Protein AF-A5D6A2-F1 (afdb_monomer)

Organism: Pelotomaculum thermopropionicum (strain DSM 13744 / JCM 10971 / SI) (NCBI:txid370438)

Foldseek 3Di:
DPDDAPEEAEAEDAQDPCVVVVCVVVVVVVVVVVGHYAYEYEYAPHPDCVVVVLVVVVVVDVRYHYDYPPVVPPVVPPPDPQCLVVLVVVVVPDDDDDDDDDDDDDPDDDDPDDPVNVVVSVVSSCVVVDPVVVVVVVVVVVVVVVVVVVVVVVVVVVCVVCVPPPPPDDPPDPDPDD

pLDDT: mean 76.64, std 15.5, range [34.81, 95.69]

Structure (mmCIF, N/CA/C/O backbone):
data_AF-A5D6A2-F1
#
_entry.id   AF-A5D6A2-F1
#
loop_
_atom_site.group_PDB
_atom_site.id
_atom_site.type_symbol
_atom_site.label_atom_id
_atom_site.label_alt_id
_atom_site.label_comp_id
_atom_site.label_asym_id
_atom_site.label_entity_id
_atom_site.label_seq_id
_atom_site.pdbx_PDB_ins_code
_atom_site.Cartn_x
_atom_site.Cartn_y
_atom_site.Cartn_z
_atom_site.occupancy
_atom_site.B_iso_or_equiv
_atom_site.auth_seq_id
_atom_site.auth_comp_id
_atom_site.auth_asym_id
_atom_site.auth_atom_id
_atom_site.pdbx_PDB_model_num
ATOM 1 N N . MET A 1 1 ? -8.822 -8.082 28.490 1.00 46.28 1 MET A N 1
ATOM 2 C CA . MET A 1 1 ? -8.658 -9.212 27.553 1.00 46.28 1 MET A CA 1
ATOM 3 C C . MET A 1 1 ? -7.170 -9.431 27.318 1.00 46.28 1 MET A C 1
ATOM 5 O O . MET A 1 1 ? -6.553 -8.664 26.598 1.00 46.28 1 MET A O 1
ATOM 9 N N . THR A 1 2 ? -6.572 -10.407 27.996 1.00 49.47 2 THR A N 1
ATOM 10 C CA . THR A 1 2 ? -5.134 -10.744 27.944 1.00 49.47 2 THR A CA 1
ATOM 11 C C . THR A 1 2 ? -4.936 -12.092 27.241 1.00 49.47 2 THR A C 1
ATOM 13 O O . THR A 1 2 ? -4.293 -13.000 27.756 1.00 49.47 2 THR A O 1
ATOM 16 N N . GLY A 1 3 ? -5.564 -12.248 26.073 1.00 60.50 3 GLY A N 1
ATOM 17 C CA . GLY A 1 3 ? -5.370 -13.395 25.185 1.00 60.50 3 GLY A CA 1
ATOM 18 C C . GLY A 1 3 ? -4.384 -13.048 24.072 1.00 60.50 3 GLY A C 1
ATOM 19 O O . GLY A 1 3 ? -4.294 -11.895 23.656 1.00 60.50 3 GLY A O 1
ATOM 20 N N . LYS A 1 4 ? -3.639 -14.041 23.585 1.00 76.50 4 LYS A N 1
ATOM 21 C CA . LYS A 1 4 ? -2.743 -13.898 22.431 1.00 76.50 4 LYS A CA 1
ATOM 22 C C . LYS A 1 4 ? -3.568 -13.488 21.201 1.00 76.50 4 LYS A C 1
ATOM 24 O O . LYS A 1 4 ? -4.427 -14.252 20.771 1.00 76.50 4 LYS A O 1
ATOM 29 N N . VAL A 1 5 ? -3.331 -12.286 20.670 1.00 83.06 5 VAL A N 1
ATOM 30 C CA . VAL A 1 5 ? -4.018 -11.766 19.474 1.00 83.06 5 VAL A CA 1
ATOM 31 C C . VAL A 1 5 ? -3.744 -12.699 18.292 1.00 83.06 5 VAL A C 1
ATOM 33 O O . VAL A 1 5 ? -2.584 -12.995 17.996 1.00 83.06 5 VAL A O 1
ATOM 36 N N . ARG A 1 6 ? -4.803 -13.184 17.632 1.00 87.12 6 ARG A N 1
ATOM 37 C CA . ARG A 1 6 ? -4.706 -14.051 16.448 1.00 87.12 6 ARG A CA 1
ATOM 38 C C . ARG A 1 6 ? -4.668 -13.234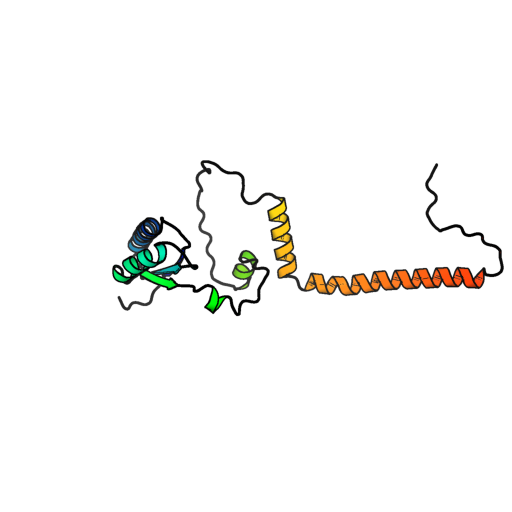 15.159 1.00 87.12 6 ARG A C 1
ATOM 40 O O . ARG A 1 6 ? -3.943 -13.598 14.237 1.00 87.12 6 ARG A O 1
ATOM 47 N N . TYR A 1 7 ? -5.412 -12.129 15.114 1.00 89.56 7 TYR A N 1
ATOM 48 C CA . TYR A 1 7 ? -5.513 -11.251 13.948 1.00 89.56 7 TYR A CA 1
ATOM 49 C C . TYR A 1 7 ? -5.237 -9.794 14.316 1.00 89.56 7 TYR A C 1
ATOM 51 O O . TYR A 1 7 ? -5.929 -9.235 15.160 1.00 89.56 7 TYR A O 1
ATOM 59 N N . THR A 1 8 ? -4.292 -9.153 13.631 1.00 86.69 8 THR A N 1
ATOM 60 C CA . THR A 1 8 ? -4.107 -7.696 13.697 1.00 86.69 8 THR A CA 1
ATOM 61 C C . THR A 1 8 ? -4.475 -7.100 12.347 1.00 86.69 8 THR A C 1
ATOM 63 O O . THR A 1 8 ? -3.863 -7.425 11.329 1.00 86.69 8 THR A O 1
ATOM 66 N N . ILE A 1 9 ? -5.485 -6.237 12.332 1.00 90.00 9 ILE A N 1
ATOM 67 C CA . ILE A 1 9 ? -5.959 -5.549 11.131 1.00 90.00 9 ILE A CA 1
ATOM 68 C C . ILE A 1 9 ? -5.397 -4.138 11.166 1.00 90.00 9 ILE A C 1
ATOM 70 O O . ILE A 1 9 ? -5.726 -3.361 12.057 1.00 90.00 9 ILE A O 1
ATOM 74 N N . VAL A 1 10 ? -4.542 -3.815 10.200 1.00 89.12 10 VAL A N 1
ATOM 75 C CA . VAL A 1 10 ? -3.912 -2.497 10.094 1.00 89.12 10 VAL A CA 1
ATOM 76 C C . VAL A 1 10 ? -4.729 -1.631 9.140 1.00 89.12 10 VAL A C 1
ATOM 78 O O . VAL A 1 10 ? -4.891 -1.987 7.972 1.00 89.12 10 VAL A O 1
ATOM 81 N N . ILE A 1 11 ? -5.241 -0.502 9.629 1.00 89.81 11 ILE A N 1
ATOM 82 C CA . ILE A 1 11 ? -6.072 0.432 8.864 1.00 89.81 11 ILE A CA 1
ATOM 83 C C . ILE A 1 11 ? -5.337 1.774 8.749 1.00 89.81 11 ILE A C 1
ATOM 85 O O . ILE A 1 11 ? -5.304 2.517 9.733 1.00 89.81 11 ILE A O 1
ATOM 89 N N . PRO A 1 12 ? -4.738 2.110 7.591 1.00 87.38 12 PRO A N 1
ATOM 90 C CA . PRO A 1 12 ? -4.217 3.452 7.365 1.00 87.38 12 PRO A CA 1
ATOM 91 C C . PRO A 1 12 ? -5.379 4.438 7.233 1.00 87.38 12 PRO A C 1
ATOM 93 O O . PRO A 1 12 ? -6.348 4.158 6.529 1.00 87.38 12 PRO A O 1
ATOM 96 N N . VAL A 1 13 ? -5.276 5.585 7.899 1.00 85.25 13 VAL A N 1
ATOM 97 C CA . VAL A 1 13 ? -6.283 6.648 7.860 1.00 85.25 13 VAL A CA 1
ATOM 98 C C . VAL A 1 13 ? -5.602 7.991 7.620 1.00 85.25 13 VAL A C 1
ATOM 100 O O . VAL A 1 13 ? -4.628 8.326 8.298 1.00 85.25 13 VAL A O 1
ATOM 103 N N . TYR A 1 14 ? -6.136 8.764 6.674 1.00 82.19 14 TYR A N 1
ATOM 104 C CA . TYR A 1 14 ? -5.694 10.126 6.386 1.00 82.19 14 TYR A CA 1
ATOM 105 C C . TYR A 1 14 ? -6.871 11.020 5.988 1.00 82.19 14 TYR A C 1
ATOM 107 O O . TYR A 1 14 ? -7.433 10.848 4.907 1.00 82.19 14 TYR A O 1
ATOM 115 N N . ASN A 1 15 ? -7.214 11.996 6.832 1.00 79.44 15 ASN A N 1
ATOM 116 C CA . ASN A 1 15 ? -8.304 12.953 6.595 1.00 79.44 15 ASN A CA 1
ATOM 117 C C . ASN A 1 15 ? -9.628 12.281 6.151 1.00 79.44 15 ASN A C 1
ATOM 119 O O . ASN A 1 15 ? -10.274 12.719 5.194 1.00 79.44 15 ASN A O 1
ATOM 123 N N . GLU A 1 16 ? -10.007 11.167 6.791 1.00 73.38 16 GLU A N 1
ATOM 124 C CA . GLU A 1 16 ? -11.172 10.370 6.391 1.00 73.38 16 GLU A CA 1
ATOM 125 C C . GLU A 1 16 ? -12.328 10.510 7.387 1.00 73.38 16 GLU A C 1
ATOM 127 O O . GLU A 1 16 ? -12.260 10.057 8.526 1.00 73.38 16 GLU A O 1
ATOM 132 N N . ALA A 1 17 ? -13.477 11.011 6.927 1.00 68.00 17 ALA A N 1
ATOM 133 C CA . ALA A 1 17 ? -14.695 11.078 7.744 1.00 68.00 17 ALA A CA 1
ATOM 134 C C . ALA A 1 17 ? -15.346 9.699 8.022 1.00 68.00 17 ALA A C 1
ATOM 136 O O . ALA A 1 17 ? -16.322 9.607 8.765 1.00 68.00 17 ALA A O 1
ATOM 137 N N . VAL A 1 18 ? -14.833 8.616 7.426 1.00 83.12 18 VAL A N 1
ATOM 138 C CA . VAL A 1 18 ? -15.498 7.297 7.373 1.00 83.12 18 VAL A CA 1
ATOM 139 C C . VAL A 1 18 ? -15.033 6.343 8.489 1.00 83.12 18 VAL A C 1
ATOM 141 O O . VAL A 1 18 ? -15.526 5.221 8.588 1.00 83.12 18 VAL A O 1
ATOM 144 N N . VAL A 1 19 ? -14.140 6.782 9.386 1.00 86.81 19 VAL A N 1
ATOM 145 C CA . VAL A 1 19 ? -13.539 5.945 10.450 1.00 86.81 19 VAL A CA 1
ATOM 146 C C . VAL A 1 19 ? -14.580 5.196 11.285 1.00 86.81 19 VAL A C 1
ATOM 148 O O . VAL A 1 19 ? -14.403 4.012 11.565 1.00 86.81 19 VAL A O 1
ATOM 151 N N . HIS A 1 20 ? -15.694 5.847 11.629 1.00 89.38 20 HIS A N 1
ATOM 152 C CA . HIS A 1 20 ? -16.768 5.225 12.409 1.00 89.38 20 HIS A CA 1
ATOM 153 C C . HIS A 1 20 ? -17.420 4.045 11.685 1.00 89.38 20 HIS A C 1
ATOM 155 O O . HIS A 1 20 ? -17.668 3.006 12.295 1.00 89.38 20 HIS A O 1
ATOM 161 N N . GLU A 1 21 ? -17.691 4.186 10.387 1.00 89.50 21 GLU A N 1
ATOM 162 C CA . GLU A 1 21 ? -18.328 3.124 9.608 1.00 89.50 21 GLU A CA 1
ATOM 163 C C . GLU A 1 21 ? -17.342 1.980 9.344 1.00 89.50 21 GLU A C 1
ATOM 165 O O . GLU A 1 21 ? -17.714 0.809 9.430 1.00 89.50 21 GLU A O 1
ATOM 170 N N . THR A 1 22 ? -16.064 2.299 9.120 1.00 90.94 22 THR A N 1
ATOM 171 C CA . THR A 1 22 ? -14.990 1.302 9.022 1.00 90.94 22 THR A CA 1
ATOM 172 C C . THR A 1 22 ? -14.877 0.488 10.310 1.00 90.94 22 THR A C 1
ATOM 174 O O . THR A 1 22 ? -14.929 -0.741 10.254 1.00 90.94 22 THR A O 1
ATOM 177 N N . TYR A 1 23 ? -14.810 1.150 11.471 1.00 93.44 23 TYR A N 1
ATOM 178 C CA . TYR A 1 23 ? -14.822 0.492 12.780 1.00 93.44 23 TYR A CA 1
ATOM 179 C C . TYR A 1 23 ? -16.063 -0.392 12.946 1.00 93.44 23 TYR A C 1
ATOM 181 O O . TYR A 1 23 ? -15.941 -1.586 13.205 1.00 93.44 23 TYR A O 1
ATOM 189 N N . ARG A 1 24 ? -17.260 0.154 12.706 1.00 93.94 24 ARG A N 1
ATOM 190 C CA . ARG A 1 24 ? -18.525 -0.576 12.856 1.00 93.94 24 ARG A CA 1
ATOM 191 C C . ARG A 1 24 ? -18.562 -1.852 12.014 1.00 93.94 24 ARG A C 1
ATOM 193 O O . ARG A 1 24 ? -18.961 -2.906 12.513 1.00 93.94 24 ARG A O 1
ATOM 200 N N . ARG A 1 25 ? -18.168 -1.773 10.740 1.00 94.12 25 ARG A N 1
ATOM 201 C CA . ARG A 1 25 ? -18.191 -2.919 9.818 1.00 94.12 25 ARG A CA 1
ATOM 202 C C . ARG A 1 25 ? -17.130 -3.955 10.171 1.00 94.12 25 ARG A C 1
ATOM 204 O O . ARG A 1 25 ? -17.450 -5.141 10.171 1.00 94.12 25 ARG A O 1
ATOM 211 N N . LEU A 1 26 ? -15.909 -3.529 10.498 1.00 93.44 26 LEU A N 1
ATOM 212 C CA . LEU A 1 26 ? -14.826 -4.440 10.876 1.00 93.44 26 LEU A CA 1
ATOM 213 C C . LEU A 1 26 ? -15.135 -5.160 12.185 1.00 93.44 26 LEU A C 1
ATOM 215 O O . LEU A 1 26 ? -15.045 -6.382 12.235 1.00 93.44 26 LEU A O 1
ATOM 219 N N . THR A 1 27 ? -15.587 -4.432 13.204 1.00 93.50 27 THR A N 1
ATOM 220 C CA . THR A 1 27 ? -15.983 -5.012 14.490 1.00 93.50 27 THR A CA 1
ATOM 221 C C . THR A 1 27 ? -17.091 -6.042 14.306 1.00 93.50 27 THR A C 1
ATOM 223 O O . THR A 1 27 ? -16.976 -7.151 14.819 1.00 93.50 27 THR A O 1
ATOM 226 N N . LYS A 1 28 ? -18.114 -5.750 13.491 1.00 94.44 28 LYS A N 1
ATOM 227 C CA . LYS A 1 28 ? -19.185 -6.714 13.196 1.00 94.44 28 LYS A CA 1
ATOM 228 C C . LYS A 1 28 ? -18.657 -8.007 12.562 1.00 94.44 28 LYS A C 1
ATOM 230 O O . LYS A 1 28 ? -19.090 -9.093 12.939 1.00 94.44 28 LYS A O 1
ATOM 235 N N . VAL A 1 29 ? -17.734 -7.903 11.605 1.00 93.75 29 VAL A N 1
ATOM 236 C CA . VAL A 1 29 ? -17.132 -9.076 10.951 1.00 93.75 29 VAL A CA 1
ATOM 237 C C . VAL A 1 29 ? -16.272 -9.861 11.938 1.00 93.75 29 VAL A C 1
ATOM 239 O O . VAL A 1 29 ? -16.435 -11.072 12.058 1.00 93.75 29 VAL A O 1
ATOM 242 N N . MET A 1 30 ? -15.409 -9.194 12.697 1.00 92.81 30 MET A N 1
ATOM 243 C CA . MET A 1 30 ? -14.503 -9.877 13.620 1.00 92.81 30 MET A CA 1
ATOM 244 C C . MET A 1 30 ? -15.234 -10.535 14.789 1.00 92.81 30 MET A C 1
ATOM 246 O O . MET A 1 30 ? -14.906 -11.660 15.165 1.00 92.81 30 MET A O 1
ATOM 250 N N . GLN A 1 31 ? -16.296 -9.904 15.290 1.00 90.25 31 GLN A N 1
ATOM 251 C CA . GLN A 1 31 ? -17.190 -10.516 16.271 1.00 90.25 31 GLN A CA 1
ATOM 252 C C . GLN A 1 31 ? -17.868 -11.779 15.729 1.00 90.25 31 GLN A C 1
ATOM 254 O O . GLN A 1 31 ? -18.025 -12.738 16.476 1.00 90.25 31 GLN A O 1
ATOM 259 N N . SER A 1 32 ? -18.224 -11.818 14.438 1.00 92.94 32 SER A N 1
ATOM 260 C CA . SER A 1 32 ? -18.815 -13.019 13.827 1.00 92.94 32 SER A CA 1
ATOM 261 C C . SER A 1 32 ? -17.833 -14.188 13.686 1.00 92.94 32 SER A C 1
ATOM 263 O O . SER A 1 32 ? -18.261 -15.338 13.666 1.00 92.94 32 SER A O 1
ATOM 265 N N . ILE A 1 33 ? -16.527 -13.906 13.621 1.00 90.38 33 ILE A N 1
ATOM 266 C CA . ILE A 1 33 ? -15.468 -14.924 13.563 1.00 90.38 33 ILE A CA 1
ATOM 267 C C . ILE A 1 33 ? -15.186 -15.494 14.964 1.00 90.38 33 ILE A C 1
ATOM 269 O O . ILE A 1 33 ? -14.867 -16.673 15.090 1.00 90.38 33 ILE A O 1
ATOM 273 N N . GLY A 1 34 ? -15.318 -14.675 16.015 1.00 87.00 34 GLY A N 1
ATOM 274 C CA . GLY A 1 34 ? -15.166 -15.106 17.411 1.00 87.00 34 GLY A CA 1
ATOM 275 C C . GLY A 1 34 ? -13.719 -15.336 17.866 1.00 87.00 34 GLY A C 1
ATOM 276 O O . GLY A 1 34 ? -13.491 -15.925 18.919 1.00 87.00 34 GLY A O 1
ATOM 277 N N . GLU A 1 35 ? -12.738 -14.874 17.092 1.00 89.81 35 GLU A N 1
ATOM 278 C CA . GLU A 1 35 ? -11.307 -15.041 17.372 1.00 89.81 35 GLU A CA 1
ATOM 279 C C . GLU A 1 35 ? -10.692 -13.766 17.965 1.00 89.81 35 GLU A C 1
ATOM 281 O O . GLU A 1 35 ? -11.124 -12.671 17.604 1.00 89.81 35 GLU A O 1
ATOM 286 N N . PRO A 1 36 ? -9.658 -13.849 18.825 1.00 91.12 36 PRO A N 1
ATOM 287 C CA . PRO A 1 36 ? -9.001 -12.669 19.383 1.00 91.12 36 PRO A CA 1
ATOM 288 C C . PRO A 1 36 ? -8.383 -11.791 18.290 1.00 91.12 36 PRO A C 1
ATOM 290 O O . PRO A 1 36 ? -7.520 -12.246 17.530 1.00 91.12 36 PRO A O 1
ATOM 293 N N . TYR A 1 37 ? -8.781 -10.521 18.238 1.00 92.94 37 TYR A N 1
ATOM 294 C CA . TYR A 1 37 ? -8.323 -9.582 17.221 1.00 92.94 37 TYR A CA 1
ATOM 295 C C . TYR A 1 37 ? -7.931 -8.221 17.790 1.00 92.94 37 TYR A C 1
ATOM 297 O O . TYR A 1 37 ? -8.290 -7.860 18.908 1.00 92.94 37 TYR A O 1
ATOM 305 N N . GLU A 1 38 ? -7.198 -7.469 16.980 1.00 92.81 38 GLU A N 1
ATOM 306 C CA . GLU A 1 38 ? -6.788 -6.099 17.240 1.00 92.81 38 GLU A CA 1
ATOM 307 C C . GLU A 1 38 ? -7.007 -5.248 15.984 1.00 92.81 38 GLU A C 1
ATOM 309 O O . GLU A 1 38 ? -6.631 -5.649 14.878 1.00 92.81 38 GLU A O 1
ATOM 314 N N . LEU A 1 39 ? -7.610 -4.072 16.151 1.00 93.69 39 LEU A N 1
ATOM 315 C CA . LEU A 1 39 ? -7.753 -3.062 15.104 1.00 93.69 39 LEU A CA 1
ATOM 316 C C . LEU A 1 39 ? -6.712 -1.967 15.339 1.00 93.69 39 LEU A C 1
ATOM 318 O O . LEU A 1 39 ? -6.845 -1.167 16.265 1.00 93.69 39 LEU A O 1
ATOM 322 N N . LEU A 1 40 ? -5.676 -1.934 14.503 1.00 91.25 40 LEU A N 1
ATOM 323 C CA . LEU A 1 40 ? -4.607 -0.946 14.569 1.00 91.25 40 LEU A CA 1
ATOM 324 C C . LEU A 1 40 ? -4.864 0.164 13.548 1.00 91.25 40 LEU A C 1
ATOM 326 O O . LEU A 1 40 ? -4.592 0.003 12.357 1.00 91.25 40 LEU A O 1
ATOM 330 N N . PHE A 1 41 ? -5.366 1.301 14.018 1.00 90.94 41 PHE A N 1
ATOM 331 C CA . PHE A 1 41 ? -5.535 2.492 13.194 1.00 90.94 41 PHE A CA 1
ATOM 332 C C . PHE A 1 41 ? -4.223 3.265 13.118 1.00 90.94 41 PHE A C 1
ATOM 334 O O . PHE A 1 41 ? -3.694 3.716 14.135 1.00 90.94 41 PHE A O 1
ATOM 341 N N . VAL A 1 42 ? -3.713 3.420 11.901 1.00 87.81 42 VAL A N 1
ATOM 342 C CA . VAL A 1 42 ? -2.468 4.123 11.608 1.00 87.81 42 VAL A CA 1
ATOM 343 C C . VAL A 1 42 ? -2.813 5.489 11.029 1.00 87.81 42 VAL A C 1
ATOM 345 O O . VAL A 1 42 ? -3.235 5.584 9.879 1.00 87.81 42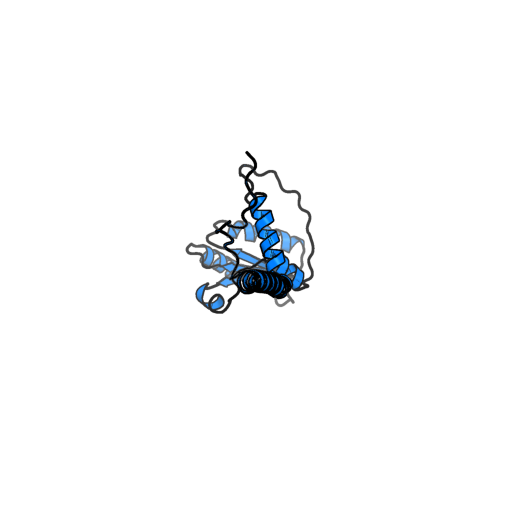 VAL A O 1
ATOM 348 N N . ASN A 1 43 ? -2.662 6.540 11.830 1.00 86.19 43 ASN A N 1
ATOM 349 C CA . ASN A 1 43 ? -2.918 7.910 11.402 1.00 86.19 43 ASN A CA 1
ATOM 350 C C . ASN A 1 43 ? -1.693 8.460 10.656 1.00 86.19 43 ASN A C 1
ATOM 352 O O . ASN A 1 43 ? -0.645 8.676 11.265 1.00 86.19 43 ASN A O 1
ATOM 356 N N . ASP A 1 44 ? -1.834 8.695 9.351 1.00 80.69 44 ASP A N 1
ATOM 357 C CA . ASP A 1 44 ? -0.765 9.161 8.452 1.00 80.69 44 ASP A CA 1
ATOM 358 C C . ASP A 1 44 ? -0.681 10.701 8.409 1.00 80.69 44 ASP A C 1
ATOM 360 O O . ASP A 1 44 ? -0.673 11.329 7.353 1.00 80.69 44 ASP A O 1
ATOM 364 N N . GLY A 1 45 ? -0.701 11.341 9.583 1.00 78.25 45 GLY A N 1
ATOM 365 C CA . GLY A 1 45 ? -0.611 12.801 9.700 1.00 78.25 45 GLY A CA 1
ATOM 366 C C . GLY A 1 45 ? -1.887 13.557 9.312 1.00 78.25 45 GLY A C 1
ATOM 367 O O . GLY A 1 45 ? -1.807 14.614 8.679 1.00 78.25 45 GLY A O 1
ATOM 368 N N . SER A 1 46 ? -3.062 13.038 9.684 1.00 82.81 46 SER A N 1
ATOM 369 C CA . SER A 1 46 ? -4.331 13.750 9.478 1.00 82.81 46 SER A CA 1
ATOM 370 C C . SER A 1 46 ? -4.314 15.130 10.148 1.00 82.81 46 SER A C 1
ATOM 372 O O . SER A 1 46 ? -3.839 15.282 11.273 1.00 82.81 46 SER A O 1
ATOM 374 N N . GLN A 1 47 ? -4.853 16.133 9.457 1.00 79.69 47 GLN A N 1
ATOM 375 C CA . GLN A 1 47 ? -4.953 17.521 9.936 1.00 79.69 47 GLN A CA 1
ATOM 376 C C . GLN A 1 47 ? -6.344 17.858 10.487 1.00 79.69 47 GLN A C 1
ATOM 378 O O . GLN A 1 47 ? -6.590 18.976 10.936 1.00 79.69 47 GLN A O 1
ATOM 383 N N . ASP A 1 48 ? -7.265 16.902 10.424 1.00 84.31 48 ASP A N 1
ATOM 384 C CA . ASP A 1 48 ? -8.652 17.041 10.835 1.00 84.31 48 ASP A CA 1
ATOM 385 C C . ASP A 1 48 ? -8.929 16.335 12.178 1.00 84.31 48 ASP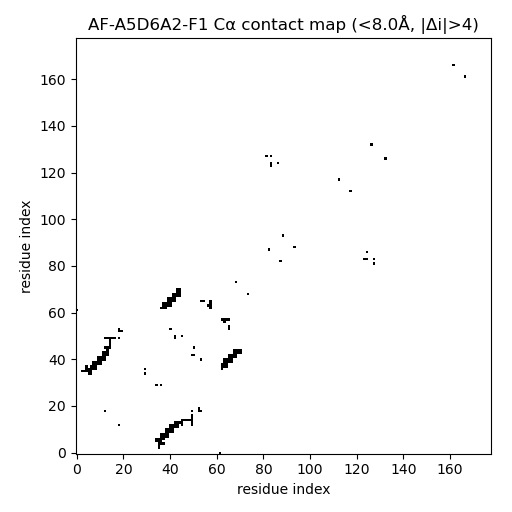 A C 1
ATOM 387 O O . ASP A 1 48 ? -8.037 16.027 12.972 1.00 84.31 48 ASP A O 1
ATOM 391 N N . TRP A 1 49 ? -10.206 16.079 12.456 1.00 83.25 49 TRP A N 1
ATOM 392 C CA . TRP A 1 49 ? -10.659 15.449 13.695 1.00 83.25 49 TRP A CA 1
ATOM 393 C C . TRP A 1 49 ? -10.428 13.929 13.744 1.00 83.25 49 TRP A C 1
ATOM 395 O O . TRP A 1 49 ? -10.764 13.308 14.754 1.00 83.25 49 TRP A O 1
ATOM 405 N N . THR A 1 50 ? -9.843 13.327 12.701 1.00 86.75 50 THR A N 1
ATOM 406 C CA . THR A 1 50 ? -9.596 11.880 12.592 1.00 86.75 50 THR A CA 1
ATOM 407 C C . THR A 1 50 ? -8.856 11.334 13.811 1.00 86.75 50 THR A C 1
ATOM 409 O O . THR A 1 50 ? -9.279 10.336 14.393 1.00 86.75 50 THR A O 1
ATOM 412 N N . GLY A 1 51 ? -7.800 12.019 14.262 1.00 85.31 51 GLY A N 1
ATOM 413 C CA . GLY A 1 51 ? -7.021 11.586 15.427 1.00 85.31 51 GLY A CA 1
ATOM 414 C C . GLY A 1 51 ? -7.867 11.479 16.700 1.00 85.31 51 GLY A C 1
ATOM 415 O O . GLY A 1 51 ? -7.797 10.473 17.403 1.00 85.31 51 GLY A O 1
ATOM 416 N N . LYS A 1 52 ? -8.742 12.465 16.947 1.00 88.38 52 LYS A N 1
ATOM 417 C CA . LYS A 1 52 ? -9.631 12.482 18.122 1.00 88.38 52 LYS A CA 1
ATOM 418 C C . LYS A 1 52 ? -10.688 11.385 18.073 1.00 88.38 52 LYS A C 1
ATOM 420 O O . LYS A 1 52 ? -11.050 10.831 19.105 1.00 88.38 52 LYS A O 1
ATOM 425 N N . ILE A 1 53 ? -11.187 11.076 16.877 1.00 89.38 53 ILE A N 1
ATOM 426 C CA . ILE A 1 53 ? -12.137 9.980 16.670 1.00 89.38 53 ILE A CA 1
ATOM 427 C C . ILE A 1 53 ? -11.478 8.640 17.006 1.00 89.38 53 ILE A C 1
ATOM 429 O O . ILE A 1 53 ? -12.067 7.808 17.684 1.00 89.38 53 ILE A O 1
ATOM 433 N N . ILE A 1 54 ? -10.243 8.422 16.557 1.00 90.19 54 ILE A N 1
ATOM 434 C CA . ILE A 1 54 ? -9.532 7.173 16.847 1.00 90.19 54 ILE A CA 1
ATOM 435 C C . ILE A 1 54 ? -9.214 7.073 18.346 1.00 90.19 54 ILE A C 1
ATOM 437 O O . ILE A 1 54 ? -9.334 5.996 18.924 1.00 90.19 54 ILE A O 1
ATOM 441 N N . GLU A 1 55 ? -8.860 8.185 18.994 1.00 90.94 55 GLU A N 1
ATOM 442 C CA . GLU A 1 55 ? -8.660 8.237 20.447 1.00 90.94 55 GLU A CA 1
ATOM 443 C C . GLU A 1 55 ? -9.922 7.870 21.227 1.00 90.94 55 GLU A C 1
ATOM 445 O O . GLU A 1 55 ? -9.846 7.072 22.160 1.00 90.94 55 GLU A O 1
ATOM 450 N N . SER A 1 56 ? -11.084 8.406 20.842 1.00 92.31 56 SER A N 1
ATOM 451 C CA . SER A 1 56 ? -12.339 8.077 21.521 1.00 92.31 56 SER A CA 1
ATOM 452 C C . SER A 1 56 ? -12.723 6.609 21.330 1.00 92.31 56 SER A C 1
ATOM 454 O O . SER A 1 56 ? -13.173 5.971 22.280 1.00 92.31 56 SER A O 1
ATOM 456 N N . LEU A 1 57 ? -12.480 6.043 20.144 1.00 93.06 57 LEU A N 1
ATOM 457 C CA . LEU A 1 57 ? -12.690 4.619 19.876 1.00 93.06 57 LEU A CA 1
ATOM 458 C C . LEU A 1 57 ? -11.736 3.733 20.686 1.00 93.06 57 LEU A C 1
ATOM 460 O O . LEU A 1 57 ? -12.187 2.759 21.278 1.00 93.06 57 LEU A O 1
ATOM 464 N N . ALA A 1 58 ? -10.452 4.086 20.769 1.00 92.00 58 ALA A N 1
ATOM 465 C CA . ALA A 1 58 ? -9.460 3.355 21.564 1.00 92.00 58 ALA A CA 1
ATOM 466 C C . ALA A 1 58 ? -9.741 3.418 23.074 1.00 92.00 58 ALA A C 1
ATOM 468 O O . ALA A 1 58 ? -9.447 2.475 23.804 1.00 92.00 58 ALA A O 1
ATOM 469 N N . ALA A 1 59 ? -10.322 4.522 23.551 1.00 93.31 59 ALA A N 1
ATOM 470 C CA . ALA A 1 59 ? -10.757 4.646 24.937 1.00 93.31 59 ALA A CA 1
ATOM 471 C C . ALA A 1 59 ? -12.015 3.810 25.233 1.00 93.31 59 ALA A C 1
ATOM 473 O O . ALA A 1 59 ? -12.161 3.296 26.341 1.00 93.31 59 ALA A O 1
ATOM 474 N N . ALA A 1 60 ? -12.923 3.685 24.261 1.00 93.19 60 ALA A N 1
ATOM 475 C CA . ALA A 1 60 ? -14.178 2.953 24.412 1.00 93.19 60 ALA A CA 1
ATOM 476 C C . ALA A 1 60 ? -14.037 1.435 24.197 1.00 93.19 60 ALA A C 1
ATOM 478 O O . ALA A 1 60 ? -14.752 0.664 24.836 1.00 93.19 60 ALA A O 1
ATOM 479 N N . ASP A 1 61 ? -13.137 1.000 23.312 1.00 92.50 61 ASP A N 1
ATOM 480 C CA . ASP A 1 61 ? -12.935 -0.403 22.947 1.00 92.50 61 ASP A CA 1
ATOM 481 C C . ASP A 1 61 ? -11.466 -0.816 23.116 1.00 92.50 61 ASP A C 1
ATOM 483 O O . ASP A 1 61 ? -10.573 -0.355 22.405 1.00 92.50 61 ASP A O 1
ATOM 487 N N . GLY A 1 62 ? -11.220 -1.763 24.026 1.00 89.38 62 GLY A N 1
ATOM 488 C CA . GLY A 1 62 ? -9.887 -2.314 24.279 1.00 89.38 62 GLY A CA 1
ATOM 489 C C . GLY A 1 62 ? -9.296 -3.132 23.122 1.00 89.38 62 GLY A C 1
ATOM 490 O O . GLY A 1 62 ? -8.118 -3.488 23.186 1.00 89.38 62 GLY A O 1
ATOM 491 N N . CYS A 1 63 ? -10.078 -3.441 22.082 1.00 90.25 63 CYS A N 1
ATOM 492 C CA . CYS A 1 63 ? -9.605 -4.078 20.848 1.00 90.25 63 CYS A CA 1
ATOM 493 C C . CYS A 1 63 ? -9.013 -3.067 19.851 1.00 90.25 63 CYS A C 1
ATOM 495 O O . CYS A 1 63 ? -8.426 -3.472 18.844 1.00 90.25 63 CYS A O 1
ATOM 497 N N . VAL A 1 64 ? -9.174 -1.764 20.101 1.00 93.75 64 VAL A N 1
ATOM 498 C CA . VAL A 1 64 ? -8.730 -0.688 19.214 1.00 93.75 64 VAL A CA 1
ATOM 499 C C . VAL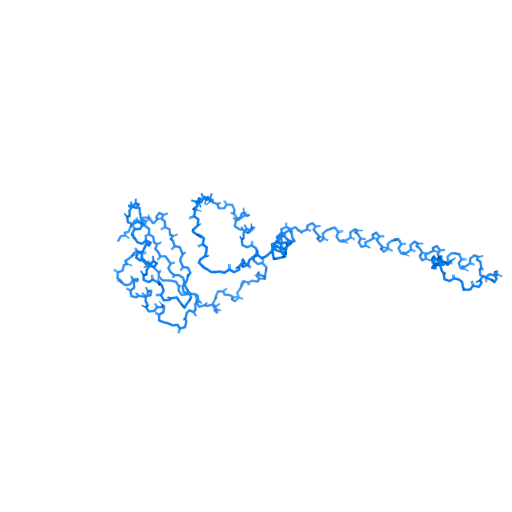 A 1 64 ? -7.417 -0.098 19.722 1.00 93.75 64 VAL A C 1
ATOM 501 O O . VAL A 1 64 ? -7.282 0.287 20.882 1.00 93.75 64 VAL A O 1
ATOM 504 N N . ARG A 1 65 ? -6.435 0.018 18.826 1.00 91.12 65 ARG A N 1
ATOM 505 C CA . ARG A 1 65 ? -5.173 0.718 19.073 1.00 91.12 65 ARG A CA 1
ATOM 506 C C . ARG A 1 65 ? -4.970 1.830 18.059 1.00 91.12 65 ARG A C 1
ATOM 508 O O . ARG A 1 65 ? -5.286 1.680 16.879 1.00 91.12 65 ARG A O 1
ATOM 515 N N . LYS A 1 66 ? -4.381 2.928 18.528 1.00 89.25 66 LYS A N 1
ATOM 516 C CA . LYS A 1 66 ? -3.934 4.043 17.694 1.00 89.25 66 LYS A CA 1
ATOM 517 C C . LYS A 1 66 ? -2.421 3.991 17.528 1.00 89.25 66 LYS A C 1
ATOM 519 O O . LYS A 1 66 ? -1.701 3.821 18.510 1.00 89.25 66 LYS A O 1
ATOM 524 N N . LEU A 1 67 ? -1.955 4.211 16.307 1.00 85.25 67 LEU A N 1
ATOM 525 C CA . LEU A 1 67 ? -0.567 4.503 15.990 1.00 85.25 67 LEU A CA 1
ATOM 526 C C . LEU A 1 67 ? -0.526 5.812 15.200 1.00 85.25 67 LEU A C 1
ATOM 528 O O . LEU A 1 67 ? -0.968 5.856 14.055 1.00 85.25 67 LEU A O 1
ATOM 532 N N . ASP A 1 68 ? -0.009 6.881 15.804 1.00 79.06 68 ASP A N 1
ATOM 533 C CA . ASP A 1 68 ? 0.261 8.112 15.063 1.00 79.06 68 ASP A CA 1
ATOM 534 C C . ASP A 1 68 ? 1.617 7.992 14.378 1.00 79.06 68 ASP A C 1
ATOM 536 O O . ASP A 1 68 ? 2.663 7.949 15.031 1.00 79.06 68 ASP A O 1
ATOM 540 N N . PHE A 1 69 ? 1.607 7.966 13.049 1.00 66.62 69 PHE A N 1
ATOM 541 C CA . PHE A 1 69 ? 2.810 8.229 12.282 1.00 66.62 69 PHE A CA 1
ATOM 542 C C . PHE A 1 69 ? 2.973 9.744 12.196 1.00 66.62 69 PHE A C 1
ATOM 544 O O . PHE A 1 69 ? 2.466 10.411 11.298 1.00 66.62 69 PHE A O 1
ATOM 551 N N . SER A 1 70 ? 3.732 10.304 13.134 1.00 57.16 70 SER A N 1
ATOM 552 C CA . SER A 1 70 ? 4.502 11.506 12.835 1.00 57.16 70 SER A CA 1
ATOM 553 C C . SER A 1 70 ? 5.408 11.152 11.650 1.00 57.16 70 SER A C 1
ATOM 555 O O . SER A 1 70 ? 6.431 10.479 11.795 1.00 57.16 70 SER A O 1
ATOM 557 N N . LEU A 1 71 ? 4.986 11.541 10.444 1.00 49.00 71 LEU A N 1
ATOM 558 C CA . LEU A 1 71 ? 5.690 11.313 9.178 1.00 49.00 71 LEU A CA 1
ATOM 559 C C . LEU A 1 71 ? 7.184 11.706 9.285 1.00 49.00 71 LEU A C 1
ATOM 561 O O . LEU A 1 71 ? 8.051 11.099 8.659 1.00 49.00 71 LEU A O 1
ATOM 565 N N . CYS A 1 72 ? 7.489 12.677 10.151 1.00 46.50 72 CYS A N 1
ATOM 566 C CA . CYS A 1 72 ? 8.816 13.221 10.419 1.00 46.50 72 CYS A CA 1
ATOM 567 C C . CYS A 1 72 ? 9.772 12.295 11.197 1.00 46.50 72 CYS A C 1
ATOM 569 O O . CYS A 1 72 ? 10.990 12.465 11.070 1.00 46.50 72 CYS A O 1
ATOM 571 N N . ASP A 1 73 ? 9.265 11.340 11.984 1.00 53.62 73 ASP A N 1
ATOM 572 C CA . ASP A 1 73 ? 10.104 10.522 12.876 1.00 53.62 73 ASP A CA 1
ATOM 573 C C . ASP A 1 73 ? 10.570 9.214 12.228 1.00 53.62 73 ASP A C 1
ATOM 575 O O . ASP A 1 73 ? 11.674 8.754 12.506 1.00 53.62 73 ASP A O 1
ATOM 579 N N . VAL A 1 74 ? 9.787 8.649 11.300 1.00 52.22 74 VAL A N 1
ATOM 580 C CA . VAL A 1 74 ? 10.113 7.368 10.640 1.00 52.22 74 VAL A CA 1
ATOM 581 C C . VAL A 1 74 ? 10.607 7.550 9.201 1.00 52.22 74 VAL A C 1
ATOM 583 O O . VAL A 1 74 ? 11.450 6.781 8.735 1.00 52.22 74 VAL A O 1
ATOM 586 N N . MET A 1 75 ? 10.160 8.585 8.474 1.00 46.44 75 MET A N 1
ATOM 587 C CA . MET A 1 75 ? 10.641 8.815 7.100 1.00 46.44 75 MET A CA 1
ATOM 588 C C . MET A 1 75 ? 12.068 9.370 7.029 1.00 46.44 75 MET A C 1
ATOM 590 O O . MET A 1 75 ? 12.631 9.410 5.935 1.00 46.44 75 MET A O 1
ATOM 594 N N . ARG A 1 76 ? 12.677 9.755 8.161 1.00 47.28 76 ARG A N 1
ATOM 595 C CA . ARG A 1 76 ? 14.056 10.266 8.195 1.00 47.28 76 ARG A CA 1
ATOM 596 C C . ARG A 1 76 ? 15.083 9.235 7.700 1.00 47.28 76 ARG A C 1
ATOM 598 O O . ARG A 1 76 ? 16.081 9.639 7.111 1.00 47.28 76 ARG A O 1
ATOM 605 N N . ASP A 1 77 ? 14.794 7.936 7.831 1.00 56.94 7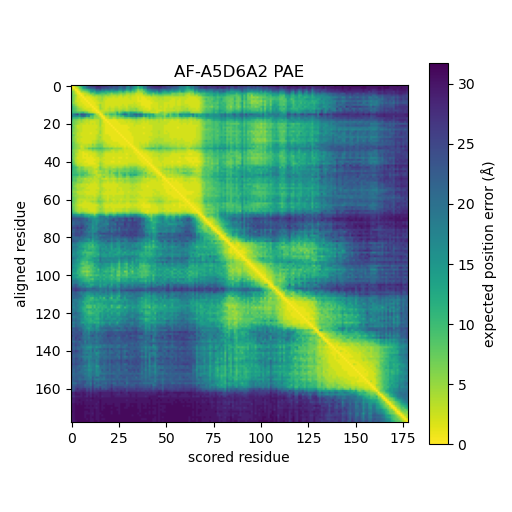7 ASP A N 1
ATOM 606 C CA . ASP A 1 77 ? 15.757 6.862 7.539 1.00 56.94 77 ASP A CA 1
ATOM 607 C C . ASP A 1 77 ? 15.391 5.942 6.356 1.00 56.94 77 ASP A C 1
ATOM 609 O O . ASP A 1 77 ? 16.205 5.114 5.934 1.00 56.94 77 ASP A O 1
ATOM 613 N N . ILE A 1 78 ? 14.207 6.087 5.745 1.00 58.50 78 ILE A N 1
ATOM 614 C CA . ILE A 1 78 ? 13.799 5.222 4.623 1.00 58.50 78 ILE A CA 1
ATOM 615 C C . ILE A 1 78 ? 14.319 5.789 3.292 1.00 58.50 78 ILE A C 1
ATOM 617 O O . ILE A 1 78 ? 13.678 6.617 2.648 1.00 58.50 78 ILE A O 1
ATOM 621 N N . ARG A 1 79 ? 15.475 5.288 2.839 1.00 56.41 79 ARG A N 1
ATOM 622 C CA . ARG A 1 79 ? 16.150 5.705 1.590 1.00 56.41 79 ARG A CA 1
ATOM 623 C C . ARG A 1 79 ? 15.616 5.076 0.291 1.00 56.41 79 ARG A C 1
ATOM 625 O O . ARG A 1 79 ? 16.217 5.278 -0.761 1.00 56.41 79 ARG A O 1
ATOM 632 N N . GLU A 1 80 ? 14.509 4.334 0.319 1.00 59.75 80 GLU A N 1
ATOM 633 C CA . GLU A 1 80 ? 14.028 3.614 -0.871 1.00 59.75 80 GLU A CA 1
ATOM 634 C C . GLU A 1 80 ? 13.050 4.459 -1.707 1.00 59.75 80 GLU A C 1
ATOM 636 O O . GLU A 1 80 ? 11.897 4.673 -1.302 1.00 59.75 80 GLU A O 1
ATOM 641 N N . LYS A 1 81 ? 13.522 4.937 -2.871 1.00 57.22 81 LYS A N 1
ATOM 642 C CA . LYS A 1 81 ? 12.798 5.847 -3.783 1.00 57.22 81 LYS A CA 1
ATOM 643 C C . LYS A 1 81 ? 11.815 5.142 -4.729 1.00 57.22 81 LYS A C 1
ATOM 645 O O . LYS A 1 81 ? 10.846 5.775 -5.133 1.00 57.22 81 LYS A O 1
ATOM 650 N N . ASN A 1 82 ? 12.011 3.858 -5.049 1.00 57.50 82 ASN A N 1
ATOM 651 C CA . ASN A 1 82 ? 11.137 3.106 -5.963 1.00 57.50 82 ASN A CA 1
ATOM 652 C C . ASN A 1 82 ? 10.485 1.912 -5.258 1.00 57.50 82 ASN A C 1
ATOM 654 O O . ASN A 1 82 ? 10.972 0.786 -5.281 1.00 57.50 82 ASN A O 1
ATOM 658 N N . ARG A 1 83 ? 9.332 2.151 -4.629 1.00 62.34 83 ARG A N 1
ATOM 659 C CA . ARG A 1 83 ? 8.603 1.126 -3.874 1.00 62.34 83 ARG A CA 1
ATOM 660 C C . ARG A 1 83 ? 7.645 0.359 -4.790 1.00 62.34 83 ARG A C 1
ATOM 662 O O . ARG A 1 83 ? 6.443 0.619 -4.815 1.00 62.34 83 ARG A O 1
ATOM 669 N N . TYR A 1 84 ? 8.155 -0.622 -5.537 1.00 67.31 84 TYR A N 1
ATOM 670 C CA . TYR A 1 84 ? 7.292 -1.624 -6.176 1.00 67.31 84 TYR A CA 1
ATOM 671 C C . TYR A 1 84 ? 6.792 -2.621 -5.116 1.00 67.31 84 TYR A C 1
ATOM 673 O O . TYR A 1 84 ? 7.256 -3.756 -5.020 1.00 67.31 84 TYR A O 1
ATOM 681 N N . VAL A 1 85 ? 5.840 -2.172 -4.286 1.00 68.44 85 VAL A N 1
ATOM 682 C CA . VAL A 1 85 ? 5.310 -2.907 -3.119 1.00 68.44 85 VAL A CA 1
ATOM 683 C C . VAL A 1 85 ? 4.849 -4.318 -3.491 1.00 68.44 85 VAL A C 1
ATOM 685 O O . VAL A 1 85 ? 5.097 -5.255 -2.743 1.00 68.44 85 VAL A O 1
ATOM 688 N N . ARG A 1 86 ? 4.255 -4.498 -4.680 1.00 68.06 86 ARG A N 1
ATOM 689 C CA . ARG A 1 86 ? 3.805 -5.816 -5.165 1.00 68.06 86 ARG A CA 1
ATOM 690 C C . ARG A 1 86 ? 4.956 -6.818 -5.298 1.00 68.06 86 ARG A C 1
ATOM 692 O O . ARG A 1 86 ? 4.811 -7.962 -4.884 1.00 68.06 86 ARG A O 1
ATOM 699 N N . GLY A 1 87 ? 6.097 -6.392 -5.840 1.00 68.25 87 GLY A N 1
ATOM 700 C CA . GLY A 1 87 ? 7.282 -7.246 -5.952 1.00 68.25 87 GLY A CA 1
ATOM 701 C C . GLY A 1 87 ? 7.948 -7.489 -4.602 1.00 68.25 87 GLY A C 1
ATOM 702 O O . GLY A 1 87 ? 8.326 -8.616 -4.304 1.00 68.25 87 GLY A O 1
ATOM 703 N N . LEU A 1 88 ? 8.026 -6.459 -3.753 1.00 68.19 88 LEU A N 1
ATOM 704 C CA . LEU A 1 88 ? 8.624 -6.567 -2.417 1.00 68.19 88 LEU A CA 1
ATOM 705 C C . LEU A 1 88 ? 7.851 -7.541 -1.517 1.00 68.19 88 LEU A C 1
ATOM 707 O O . LEU A 1 88 ? 8.459 -8.367 -0.845 1.00 68.19 88 LEU A O 1
ATOM 711 N N . VAL A 1 89 ? 6.517 -7.488 -1.547 1.00 67.75 89 VAL A N 1
ATOM 712 C CA . VAL A 1 89 ? 5.645 -8.375 -0.761 1.00 67.75 89 VAL A CA 1
ATOM 713 C C . VAL A 1 89 ? 5.748 -9.827 -1.240 1.00 67.75 89 VAL A C 1
ATOM 715 O O . VAL A 1 89 ? 5.809 -10.731 -0.410 1.00 67.75 89 VAL A O 1
ATOM 718 N N . SER A 1 90 ? 5.845 -10.064 -2.555 1.00 64.75 90 SER A N 1
ATOM 719 C CA . SER A 1 90 ? 6.115 -11.401 -3.109 1.00 64.75 90 SER A CA 1
ATOM 720 C C . SER A 1 90 ? 7.511 -11.922 -2.755 1.00 64.75 90 SER A C 1
ATOM 722 O O . SER A 1 90 ? 7.673 -13.123 -2.566 1.00 64.75 90 SER A O 1
ATOM 724 N N . TRP A 1 91 ? 8.516 -11.048 -2.682 1.00 62.38 91 TRP A N 1
ATOM 725 C CA . TRP A 1 91 ? 9.897 -11.425 -2.372 1.00 62.38 91 TRP A CA 1
ATOM 726 C C . TRP A 1 91 ? 10.117 -11.713 -0.882 1.00 62.38 91 TRP A C 1
ATOM 728 O 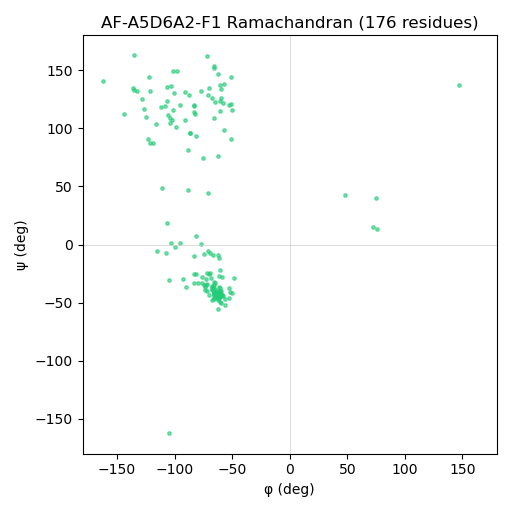O . TRP A 1 91 ? 10.891 -12.599 -0.537 1.00 62.38 91 TRP A O 1
ATOM 738 N N . ALA A 1 92 ? 9.400 -11.015 0.002 1.00 65.94 92 ALA A N 1
ATOM 739 C CA . ALA A 1 92 ? 9.528 -11.175 1.448 1.00 65.94 92 ALA A CA 1
ATOM 740 C C . ALA A 1 92 ? 8.998 -12.522 1.992 1.00 65.94 92 ALA A C 1
ATOM 742 O O . ALA A 1 92 ? 9.198 -12.822 3.165 1.00 65.94 92 ALA A O 1
ATOM 743 N N . GLY A 1 93 ? 8.340 -13.345 1.163 1.00 63.38 93 GLY A N 1
ATOM 744 C CA . GLY A 1 93 ? 7.999 -14.734 1.504 1.00 63.38 93 GLY A CA 1
ATOM 745 C C . GLY A 1 93 ? 6.882 -14.910 2.540 1.00 63.38 93 GLY A C 1
ATOM 746 O O . GLY A 1 93 ? 6.724 -15.997 3.094 1.00 63.38 93 GLY A O 1
ATOM 747 N N . PHE A 1 94 ? 6.100 -13.865 2.821 1.00 68.69 94 PHE A N 1
ATOM 748 C CA . PHE A 1 94 ? 4.968 -13.950 3.745 1.00 68.69 94 PHE A CA 1
ATOM 749 C C . PHE A 1 94 ? 3.857 -14.875 3.219 1.00 68.69 94 PHE A C 1
ATOM 751 O O . PHE A 1 94 ? 3.670 -15.016 2.011 1.00 68.69 94 PHE A O 1
ATOM 758 N N . GLN A 1 95 ? 3.087 -15.478 4.131 1.00 59.16 95 GLN A N 1
ATOM 759 C CA . GLN A 1 95 ? 1.903 -16.273 3.788 1.00 59.16 95 GLN A CA 1
ATOM 760 C C . GLN A 1 95 ? 0.828 -15.357 3.183 1.00 59.16 95 GLN A C 1
ATOM 762 O O . GLN A 1 95 ? 0.250 -14.525 3.880 1.00 59.16 95 GLN A O 1
ATOM 767 N N . GLN A 1 96 ? 0.585 -15.487 1.880 1.00 64.81 96 GLN A N 1
ATOM 768 C CA . GLN A 1 96 ? -0.410 -14.704 1.149 1.00 64.81 96 GLN A CA 1
ATOM 769 C C . GLN A 1 96 ? -1.614 -15.583 0.815 1.00 64.81 96 GLN A C 1
ATOM 771 O O . GLN A 1 96 ? -1.453 -16.705 0.342 1.00 64.81 96 GLN A O 1
ATOM 776 N N . ALA A 1 97 ? -2.816 -15.052 1.017 1.00 77.00 97 ALA A N 1
ATOM 777 C CA . ALA A 1 97 ? -4.057 -15.657 0.556 1.00 77.00 97 ALA A CA 1
ATOM 778 C C . ALA A 1 97 ? -4.775 -14.665 -0.365 1.00 77.00 97 ALA A C 1
ATOM 780 O O . ALA A 1 97 ? -4.903 -13.486 -0.031 1.00 77.00 97 ALA A O 1
ATOM 781 N N . ALA A 1 98 ? -5.223 -15.132 -1.530 1.00 75.00 98 ALA A N 1
ATOM 782 C CA . ALA A 1 98 ? -6.077 -14.346 -2.410 1.00 75.00 98 ALA A CA 1
ATOM 783 C C . ALA A 1 98 ? -7.538 -14.554 -2.000 1.00 75.00 98 ALA A C 1
ATOM 785 O O . ALA A 1 98 ? -7.992 -15.690 -1.879 1.00 75.00 98 ALA A O 1
ATOM 786 N N . VAL A 1 99 ? -8.264 -13.457 -1.792 1.00 82.00 99 VAL A N 1
ATOM 787 C CA . VAL A 1 99 ? -9.713 -13.482 -1.575 1.00 82.00 99 VAL A CA 1
ATOM 788 C C . VAL A 1 99 ? -10.366 -12.976 -2.850 1.00 82.00 99 VAL A C 1
ATOM 790 O O . VAL A 1 99 ? -10.213 -11.807 -3.212 1.00 82.00 99 VAL A O 1
ATOM 793 N N . GLU A 1 100 ? -11.048 -13.870 -3.559 1.00 84.31 100 GLU A N 1
ATOM 794 C CA . GLU A 1 100 ? -11.822 -13.496 -4.735 1.00 84.31 100 GLU A CA 1
ATOM 795 C C . GLU A 1 100 ? -13.063 -12.716 -4.289 1.00 84.31 100 GLU A C 1
ATOM 797 O O . GLU A 1 100 ? -13.788 -13.133 -3.385 1.00 84.31 100 GLU A O 1
ATOM 802 N N . TYR A 1 101 ? -13.279 -11.545 -4.884 1.00 86.38 101 TYR A N 1
ATOM 803 C CA . TYR A 1 101 ? -14.447 -10.719 -4.612 1.00 86.38 101 TYR A CA 1
ATOM 804 C C . TYR A 1 101 ? -15.003 -10.198 -5.932 1.00 86.38 101 TYR A C 1
ATOM 806 O O . TYR A 1 101 ? -14.259 -9.717 -6.792 1.00 86.38 101 TYR A O 1
ATOM 814 N N . VAL A 1 102 ? -16.321 -10.271 -6.090 1.00 85.44 102 VAL A N 1
ATOM 815 C CA . VAL A 1 102 ? -17.002 -9.664 -7.232 1.00 85.44 102 VAL A CA 1
ATOM 816 C C . VAL A 1 102 ? -17.214 -8.189 -6.909 1.00 85.44 102 VAL A C 1
ATOM 818 O O . VAL A 1 102 ? -17.837 -7.843 -5.906 1.00 85.44 102 VAL A O 1
ATOM 821 N N . ARG A 1 103 ? -16.637 -7.308 -7.728 1.00 72.94 103 ARG A N 1
ATOM 822 C CA . ARG A 1 103 ? -16.779 -5.858 -7.575 1.00 72.94 103 ARG A CA 1
ATOM 823 C C . ARG A 1 103 ? -17.982 -5.372 -8.378 1.00 72.94 103 ARG A C 1
ATOM 825 O O . ARG A 1 103 ? -18.061 -5.669 -9.564 1.00 72.94 103 ARG A O 1
ATOM 832 N N . GLU A 1 104 ? -18.844 -4.566 -7.764 1.00 80.44 104 GLU A N 1
ATOM 833 C CA . GLU A 1 104 ? -19.880 -3.826 -8.493 1.00 80.44 104 GLU A CA 1
ATOM 834 C C . GLU A 1 104 ? -19.254 -2.841 -9.496 1.00 80.44 104 GLU A C 1
ATOM 836 O O . GLU A 1 104 ? -18.164 -2.291 -9.270 1.00 80.44 104 GLU A O 1
ATOM 841 N N . GLU A 1 105 ? -19.934 -2.624 -10.622 1.00 72.75 105 GLU A N 1
ATOM 842 C CA . GLU A 1 105 ? -19.493 -1.665 -11.632 1.00 72.75 105 GLU A CA 1
ATOM 843 C C . GLU A 1 105 ? -19.416 -0.257 -11.030 1.00 72.75 105 GLU A C 1
ATOM 845 O O . GLU A 1 105 ? -20.254 0.166 -10.233 1.00 72.75 105 GLU A O 1
ATOM 850 N N . ARG A 1 106 ? -18.351 0.481 -11.360 1.00 73.00 106 ARG A N 1
ATOM 851 C CA . ARG A 1 106 ? -18.151 1.821 -10.797 1.00 73.00 106 ARG A CA 1
ATOM 852 C C . ARG A 1 106 ? -19.238 2.751 -11.333 1.00 73.00 106 ARG A C 1
ATOM 854 O O . ARG A 1 106 ? -19.342 2.918 -12.540 1.00 73.00 106 ARG A O 1
ATOM 861 N N . PHE A 1 107 ? -19.954 3.418 -10.429 1.00 59.53 107 PHE A N 1
ATOM 862 C CA . PHE A 1 107 ? -21.034 4.358 -10.759 1.00 59.53 107 PHE A CA 1
ATOM 863 C C . PHE A 1 107 ? -20.573 5.537 -11.645 1.00 59.53 107 PHE A C 1
ATOM 865 O O . PHE A 1 107 ? -21.351 6.062 -12.432 1.00 59.53 107 PHE A O 1
ATOM 872 N N . ALA A 1 108 ? -19.297 5.934 -11.550 1.00 52.62 108 ALA A N 1
ATOM 873 C CA . ALA A 1 108 ? -18.622 6.829 -12.491 1.00 52.62 108 ALA A CA 1
ATOM 874 C C . ALA A 1 108 ? -17.093 6.716 -12.343 1.00 52.62 108 ALA A C 1
ATOM 876 O O . ALA A 1 108 ? -16.578 6.631 -11.224 1.00 52.62 108 ALA A O 1
ATOM 877 N N . GLY A 1 109 ? -16.354 6.747 -13.458 1.00 69.75 109 GLY A N 1
ATOM 878 C CA . GLY A 1 109 ? -14.903 6.964 -13.454 1.00 69.75 109 GLY A CA 1
ATOM 879 C C . GLY A 1 109 ? -14.130 6.244 -14.559 1.00 69.75 109 GLY A C 1
ATOM 880 O O . GLY A 1 109 ? -14.323 5.056 -14.807 1.00 69.75 109 GLY A O 1
ATOM 881 N N . GLU A 1 110 ? -13.180 6.963 -15.156 1.00 68.81 110 GLU A N 1
ATOM 882 C CA . GLU A 1 110 ? -12.147 6.416 -16.040 1.00 68.81 110 GLU A CA 1
ATOM 883 C C . GLU A 1 110 ? -11.183 5.491 -15.279 1.00 68.81 110 GLU A C 1
ATOM 885 O O . GLU A 1 110 ? -10.949 5.634 -14.071 1.00 68.81 110 GLU A O 1
ATOM 890 N N . THR A 1 111 ? -10.569 4.532 -15.976 1.00 71.44 111 THR A N 1
ATOM 891 C CA . THR A 1 111 ? -9.617 3.620 -15.330 1.00 71.44 111 THR A CA 1
ATOM 892 C C . THR A 1 111 ? -8.380 4.385 -14.828 1.00 71.44 111 THR A C 1
ATOM 894 O O . THR A 1 111 ? -7.653 5.028 -15.586 1.00 71.44 111 THR A O 1
ATOM 897 N N . LYS A 1 112 ? -8.078 4.294 -13.523 1.00 72.88 112 LYS A N 1
ATOM 898 C CA . LYS A 1 112 ? -6.904 4.958 -12.905 1.00 72.88 112 LYS A CA 1
ATOM 899 C C . LYS A 1 112 ? -5.566 4.477 -13.508 1.00 72.88 112 LYS A C 1
ATOM 901 O O . LYS A 1 112 ? -4.554 5.190 -13.442 1.00 72.88 112 LYS A O 1
ATOM 906 N N . TYR A 1 113 ? -5.575 3.288 -14.123 1.00 75.38 113 TYR A N 1
ATOM 907 C CA . TYR A 1 113 ? -4.425 2.598 -14.711 1.00 75.38 113 TYR A CA 1
ATOM 908 C C . TYR A 1 113 ? -4.621 2.305 -16.211 1.00 75.38 113 TYR A C 1
ATOM 910 O O . TYR A 1 113 ? -5.068 1.219 -16.568 1.00 75.38 113 TYR A O 1
ATOM 918 N N . PRO A 1 114 ? -4.269 3.241 -17.109 1.00 85.00 114 PRO A N 1
ATOM 919 C CA . PRO A 1 114 ? -4.206 2.966 -18.542 1.00 85.00 114 PRO A CA 1
ATOM 920 C C . PRO A 1 114 ? -3.005 2.071 -18.890 1.00 85.00 114 PRO A C 1
ATOM 922 O O . PRO A 1 114 ? -2.022 2.008 -18.143 1.00 85.00 114 PRO A O 1
ATOM 925 N N . PHE A 1 115 ? -3.037 1.455 -20.075 1.00 85.94 115 PHE A N 1
ATOM 926 C CA . PHE A 1 115 ? -2.012 0.520 -20.564 1.00 85.94 115 PHE A CA 1
ATOM 927 C C . PHE A 1 115 ? -0.573 1.056 -20.444 1.00 85.94 115 PHE A C 1
ATOM 929 O O . PHE A 1 115 ? 0.319 0.363 -19.961 1.00 85.94 115 PHE A O 1
ATOM 936 N N . LYS A 1 116 ? -0.345 2.339 -20.762 1.00 84.56 116 LYS A N 1
ATOM 937 C CA . LYS A 1 116 ? 0.977 2.982 -20.629 1.00 84.56 116 LYS A CA 1
ATOM 938 C C . LYS A 1 116 ? 1.505 2.986 -19.188 1.00 84.56 116 LYS A C 1
ATOM 940 O O . LYS A 1 116 ? 2.704 2.816 -18.979 1.00 84.56 116 LYS A O 1
ATOM 945 N N . LYS A 1 117 ? 0.632 3.169 -18.187 1.00 82.00 117 LYS A N 1
ATOM 946 C CA . LYS A 1 117 ? 1.028 3.097 -16.770 1.00 82.00 117 LYS A CA 1
ATOM 947 C C . LYS A 1 117 ? 1.319 1.656 -16.349 1.00 82.00 117 LYS A C 1
ATOM 949 O O . LYS A 1 117 ? 2.225 1.453 -15.552 1.00 82.00 117 LYS A O 1
ATOM 954 N N . MET A 1 118 ? 0.604 0.673 -16.905 1.00 85.75 118 MET A N 1
ATOM 955 C CA . MET A 1 118 ? 0.882 -0.749 -16.664 1.00 85.75 118 MET A CA 1
ATOM 956 C C . MET A 1 118 ? 2.245 -1.166 -17.230 1.00 85.75 118 MET A C 1
ATOM 958 O O . MET A 1 118 ? 3.027 -1.783 -16.514 1.00 85.75 118 MET A O 1
ATOM 962 N N . LEU A 1 119 ? 2.567 -0.766 -18.468 1.00 86.31 119 LEU A N 1
ATOM 963 C CA . LEU A 1 119 ? 3.878 -1.026 -19.077 1.00 86.31 119 LEU A CA 1
ATOM 964 C C . LEU A 1 119 ? 5.022 -0.380 -18.290 1.00 86.31 119 LEU A C 1
ATOM 966 O O . LEU A 1 119 ? 6.041 -1.023 -18.054 1.00 86.31 119 LEU A O 1
ATOM 970 N N . ARG A 1 120 ? 4.849 0.872 -17.843 1.00 83.44 120 ARG A N 1
ATOM 971 C CA . ARG A 1 120 ? 5.844 1.551 -17.001 1.00 83.44 120 ARG A CA 1
ATOM 972 C C . ARG A 1 120 ? 6.052 0.820 -15.673 1.00 83.44 120 ARG A C 1
ATOM 974 O O . ARG A 1 120 ? 7.188 0.553 -15.314 1.00 83.44 120 ARG A O 1
ATOM 981 N N . LEU A 1 121 ? 4.966 0.429 -15.003 1.00 81.81 121 LEU A N 1
ATOM 982 C CA . LEU A 1 121 ? 5.031 -0.327 -13.750 1.00 81.81 121 LEU A CA 1
ATOM 983 C C . LEU A 1 121 ? 5.759 -1.672 -13.923 1.00 81.81 121 LEU A C 1
ATOM 985 O O . LEU A 1 121 ? 6.539 -2.064 -13.059 1.00 81.81 121 LEU A O 1
ATOM 989 N N . ALA A 1 122 ? 5.525 -2.372 -15.038 1.00 82.75 122 ALA A N 1
ATOM 990 C CA . ALA A 1 122 ? 6.222 -3.616 -15.356 1.00 82.75 122 ALA A CA 1
ATOM 991 C C . ALA A 1 122 ? 7.724 -3.389 -15.597 1.00 82.75 122 ALA A C 1
ATOM 993 O O . ALA A 1 122 ? 8.545 -4.139 -15.069 1.00 82.75 122 ALA A O 1
ATOM 994 N N . ALA A 1 123 ? 8.090 -2.339 -16.339 1.00 81.12 123 ALA A N 1
ATOM 995 C CA . ALA A 1 123 ? 9.485 -1.969 -16.569 1.00 81.12 123 ALA A CA 1
ATOM 996 C C . ALA A 1 123 ? 10.212 -1.609 -15.259 1.00 81.12 123 ALA A C 1
ATOM 998 O O . ALA A 1 123 ? 11.318 -2.098 -15.030 1.00 81.12 123 ALA A O 1
ATOM 999 N N . ASP A 1 124 ? 9.568 -0.838 -14.374 1.00 77.38 124 ASP A N 1
ATOM 1000 C CA . ASP A 1 124 ? 10.096 -0.501 -13.046 1.00 77.38 124 ASP A CA 1
ATOM 1001 C C . ASP A 1 124 ? 10.301 -1.764 -12.190 1.00 77.38 124 ASP A C 1
ATOM 1003 O O . ASP A 1 124 ? 11.331 -1.909 -11.531 1.00 77.38 124 ASP A O 1
ATOM 1007 N N . GLY A 1 125 ? 9.367 -2.720 -12.246 1.00 74.94 125 GLY A N 1
ATOM 1008 C CA . GLY A 1 125 ? 9.498 -4.018 -11.580 1.00 74.94 125 GLY A CA 1
ATOM 1009 C C . GLY A 1 125 ? 10.678 -4.845 -12.104 1.00 74.94 125 GLY A C 1
ATOM 1010 O O . GLY A 1 125 ? 11.474 -5.352 -11.319 1.00 74.94 125 GLY A O 1
ATOM 1011 N N . ILE A 1 126 ? 10.852 -4.946 -13.424 1.00 79.75 126 ILE A N 1
ATOM 1012 C CA . ILE A 1 126 ? 11.981 -5.681 -14.019 1.00 79.75 126 ILE A CA 1
ATOM 1013 C C . ILE A 1 126 ? 13.309 -5.024 -13.634 1.00 79.75 126 ILE A C 1
ATOM 1015 O O . ILE A 1 126 ? 14.241 -5.718 -13.233 1.00 79.75 126 ILE A O 1
ATOM 1019 N N . ALA A 1 127 ? 13.402 -3.697 -13.722 1.00 74.56 127 ALA A N 1
ATOM 1020 C CA . ALA A 1 127 ? 14.617 -2.967 -13.378 1.00 74.56 127 ALA A CA 1
ATOM 1021 C C . ALA A 1 127 ? 14.955 -3.071 -11.881 1.00 74.56 127 ALA A C 1
ATOM 1023 O O . ALA A 1 127 ? 16.115 -3.284 -11.535 1.00 74.56 127 ALA A O 1
ATOM 1024 N N . SER A 1 128 ? 13.954 -2.987 -10.998 1.00 67.06 128 SER A N 1
ATOM 1025 C CA . SER A 1 128 ? 14.145 -3.015 -9.541 1.00 67.06 128 SER A CA 1
ATOM 1026 C C . SER A 1 128 ? 14.613 -4.371 -9.006 1.00 67.06 128 SER A C 1
ATOM 1028 O O . SER A 1 128 ? 15.301 -4.405 -7.991 1.00 67.06 128 SER A O 1
ATOM 1030 N N . PHE A 1 129 ? 14.259 -5.480 -9.662 1.00 62.16 129 PHE A N 1
ATOM 1031 C CA . PHE A 1 129 ? 14.654 -6.835 -9.246 1.00 62.16 129 PHE A CA 1
ATOM 1032 C C . PHE A 1 129 ? 15.797 -7.421 -10.089 1.00 62.16 129 PHE A C 1
ATOM 1034 O O . PHE A 1 129 ? 16.221 -8.556 -9.864 1.00 62.16 129 PHE A O 1
ATOM 1041 N N . SER A 1 130 ? 16.324 -6.664 -11.057 1.00 67.62 130 SER A N 1
ATOM 1042 C CA . SER A 1 130 ? 17.339 -7.147 -11.991 1.00 67.62 130 SER A CA 1
ATOM 1043 C C . SER A 1 130 ? 18.608 -6.297 -11.958 1.00 67.62 130 SER A C 1
ATOM 1045 O O . SER A 1 130 ? 18.827 -5.416 -12.787 1.00 67.62 130 SER A O 1
ATOM 1047 N N . CYS A 1 131 ? 19.557 -6.686 -11.102 1.00 59.03 131 CYS A N 1
ATOM 1048 C CA . CYS A 1 131 ? 20.960 -6.269 -11.245 1.00 59.03 131 CYS A CA 1
ATOM 1049 C C . CYS A 1 131 ? 21.600 -6.759 -12.565 1.00 59.03 131 CYS A C 1
ATOM 1051 O O . CYS A 1 131 ? 22.720 -6.367 -12.895 1.00 59.03 131 CYS A O 1
ATOM 1053 N N . LYS A 1 132 ? 20.919 -7.626 -13.335 1.00 61.47 132 LYS A N 1
ATOM 1054 C CA . LYS A 1 132 ? 21.399 -8.134 -14.630 1.00 61.47 132 LYS A CA 1
ATOM 1055 C C . LYS A 1 132 ? 21.335 -7.059 -15.719 1.00 61.47 132 LYS A C 1
ATOM 1057 O O . LYS A 1 132 ? 22.201 -7.056 -16.586 1.00 61.47 132 LYS A O 1
ATOM 1062 N N . SER A 1 133 ? 20.400 -6.108 -15.631 1.00 61.94 133 SER A N 1
ATOM 1063 C CA . SER A 1 133 ? 20.302 -4.981 -16.574 1.00 61.94 133 SER A CA 1
ATOM 1064 C C . SER A 1 133 ? 21.564 -4.114 -16.556 1.00 61.94 133 SER A C 1
ATOM 1066 O O . SER A 1 133 ? 22.074 -3.735 -17.606 1.00 61.94 133 SER A O 1
ATOM 1068 N N . LEU A 1 134 ? 22.132 -3.884 -15.367 1.00 64.62 134 LEU A N 1
ATOM 1069 C CA . LEU A 1 134 ? 23.392 -3.153 -15.222 1.00 64.62 134 LEU A CA 1
ATOM 1070 C C . LEU A 1 134 ? 24.609 -3.991 -15.655 1.00 64.62 134 LEU A C 1
ATOM 1072 O O . LEU A 1 134 ? 25.542 -3.462 -16.252 1.00 64.62 134 LEU A O 1
ATOM 1076 N N . ARG A 1 135 ? 24.594 -5.311 -15.421 1.00 65.44 135 ARG A N 1
ATOM 1077 C CA . ARG A 1 135 ? 25.686 -6.213 -15.840 1.00 65.44 135 ARG A CA 1
ATOM 1078 C C . ARG A 1 135 ? 25.769 -6.424 -17.353 1.00 65.44 135 ARG A C 1
ATOM 1080 O O . ARG A 1 135 ? 26.851 -6.723 -17.841 1.00 65.44 135 ARG A O 1
ATOM 1087 N N . LEU A 1 136 ? 24.669 -6.259 -18.088 1.00 71.12 136 LEU A N 1
ATOM 1088 C CA . LEU A 1 136 ? 24.640 -6.363 -19.554 1.00 71.12 136 LEU A CA 1
ATOM 1089 C C . LEU A 1 136 ? 25.102 -5.078 -20.259 1.00 71.12 136 LEU A C 1
ATOM 1091 O O . LEU A 1 136 ? 25.615 -5.148 -21.374 1.00 71.12 136 LEU A O 1
ATOM 1095 N N . ALA A 1 137 ? 24.984 -3.918 -19.606 1.00 81.44 137 ALA A N 1
ATOM 1096 C CA . ALA A 1 137 ? 25.408 -2.641 -20.178 1.00 81.44 137 ALA A CA 1
ATOM 1097 C C . ALA A 1 137 ? 26.935 -2.553 -20.380 1.00 81.44 137 ALA A C 1
ATOM 1099 O O . ALA A 1 137 ? 27.389 -2.013 -21.387 1.00 81.44 137 ALA A O 1
ATOM 1100 N N . LEU A 1 138 ? 27.730 -3.124 -19.463 1.00 83.81 138 LEU A N 1
ATOM 1101 C CA . LEU A 1 138 ? 29.198 -3.118 -19.550 1.00 83.81 138 LEU A CA 1
ATOM 1102 C C . LEU A 1 138 ? 29.766 -3.843 -20.788 1.00 83.81 138 LEU A C 1
ATOM 1104 O O . LEU A 1 138 ? 30.516 -3.215 -21.535 1.00 83.81 138 LEU A O 1
ATOM 1108 N N . PRO A 1 139 ? 29.452 -5.130 -21.046 1.00 87.31 139 PRO A N 1
ATOM 1109 C CA . PRO A 1 139 ? 29.984 -5.824 -22.218 1.00 87.31 139 PRO A CA 1
ATOM 1110 C C . PRO A 1 139 ? 29.465 -5.214 -23.525 1.00 87.31 139 PRO A C 1
ATOM 1112 O O . PRO A 1 139 ? 30.205 -5.154 -24.503 1.00 87.31 139 PRO A O 1
ATOM 1115 N N . PHE A 1 140 ? 28.232 -4.697 -23.534 1.00 89.38 140 PHE A N 1
ATOM 1116 C CA . PHE A 1 140 ? 27.682 -3.999 -24.693 1.00 89.38 140 PHE A CA 1
ATOM 1117 C C . PHE A 1 140 ? 28.463 -2.715 -25.013 1.00 89.38 140 PHE A C 1
ATOM 1119 O O . PHE A 1 140 ? 28.836 -2.488 -26.162 1.00 89.38 140 PHE A O 1
ATOM 1126 N N . GLY A 1 141 ? 28.790 -1.914 -23.994 1.00 90.56 141 GLY A N 1
ATOM 1127 C CA . GLY A 1 141 ? 29.627 -0.724 -24.156 1.00 90.56 141 GLY A CA 1
ATOM 1128 C C . GLY A 1 141 ? 31.038 -1.050 -24.654 1.00 90.56 141 GLY A C 1
ATOM 1129 O O . GLY A 1 141 ? 31.545 -0.375 -25.548 1.00 90.56 141 GLY A O 1
ATOM 1130 N N . LEU A 1 142 ? 31.658 -2.115 -24.133 1.00 92.25 142 LEU A N 1
ATOM 1131 C CA . LEU A 1 142 ? 32.978 -2.567 -24.589 1.00 92.25 142 LEU A CA 1
ATOM 1132 C C . LEU A 1 142 ? 32.963 -3.024 -26.052 1.00 92.25 142 LEU A C 1
ATOM 1134 O O . LEU A 1 142 ? 33.872 -2.673 -26.803 1.00 92.25 142 LEU A O 1
ATOM 1138 N N . LEU A 1 143 ? 31.921 -3.742 -26.479 1.00 94.62 143 LEU A N 1
ATOM 1139 C CA . LEU A 1 143 ? 31.761 -4.160 -27.872 1.00 94.62 143 LEU A CA 1
ATOM 1140 C C . LEU A 1 143 ? 31.670 -2.956 -28.815 1.00 94.62 143 LEU A C 1
ATOM 1142 O O . LEU A 1 143 ? 32.431 -2.885 -29.779 1.00 94.62 143 LEU A O 1
ATOM 1146 N N . VAL A 1 144 ? 30.809 -1.982 -28.510 1.00 95.56 144 VAL A N 1
ATOM 1147 C CA . VAL A 1 144 ? 30.641 -0.776 -29.340 1.00 95.56 144 VAL A CA 1
ATOM 1148 C C . VAL A 1 144 ? 31.940 0.031 -29.418 1.00 95.56 144 VAL A C 1
ATOM 1150 O O . VAL A 1 144 ? 32.364 0.405 -30.512 1.00 95.56 144 VAL A O 1
ATOM 1153 N N . SER A 1 145 ? 32.620 0.239 -28.288 1.00 95.50 145 SER A N 1
ATOM 1154 C CA . SER A 1 145 ? 33.910 0.941 -28.260 1.00 95.50 145 SER A CA 1
ATOM 1155 C C . SER A 1 145 ? 34.999 0.200 -29.040 1.00 95.50 145 SER A C 1
ATOM 1157 O O . SER A 1 145 ? 35.758 0.830 -29.775 1.00 95.50 145 SER A O 1
ATOM 1159 N N . SER A 1 146 ? 35.064 -1.132 -28.938 1.00 95.38 146 SER A N 1
ATOM 1160 C CA . SER A 1 146 ? 36.041 -1.941 -29.681 1.00 95.38 146 SER A CA 1
ATOM 1161 C C . SER A 1 146 ? 35.824 -1.874 -31.196 1.00 95.38 146 SER A C 1
ATOM 1163 O O . SER A 1 146 ? 36.785 -1.709 -31.947 1.00 95.38 146 SER A O 1
ATOM 1165 N N . ALA A 1 147 ? 34.566 -1.904 -31.646 1.00 95.69 147 ALA A N 1
ATOM 1166 C CA . ALA A 1 147 ? 34.216 -1.760 -33.054 1.00 95.69 147 ALA A CA 1
ATOM 1167 C C . ALA A 1 147 ? 34.575 -0.362 -33.587 1.00 95.69 147 ALA A C 1
ATOM 1169 O O . ALA A 1 147 ? 35.124 -0.243 -34.682 1.00 95.69 147 ALA A O 1
ATOM 1170 N N . GLY A 1 148 ? 34.335 0.689 -32.795 1.00 95.00 148 GLY A N 1
ATOM 1171 C CA . GLY A 1 148 ? 34.724 2.060 -33.136 1.00 95.00 148 GLY A CA 1
ATOM 1172 C C . GLY A 1 148 ? 36.240 2.237 -33.265 1.00 95.00 148 GLY A C 1
ATOM 1173 O O . GLY A 1 148 ? 36.707 2.833 -34.233 1.00 95.00 148 GLY A O 1
ATOM 1174 N N . LEU A 1 149 ? 37.019 1.668 -32.340 1.00 95.50 149 LEU A N 1
ATOM 1175 C CA . LEU A 1 149 ? 38.486 1.673 -32.400 1.00 95.50 149 LEU A CA 1
ATOM 1176 C C . LEU A 1 149 ? 39.020 0.908 -33.615 1.00 95.50 149 LEU A C 1
ATOM 1178 O O . LEU A 1 149 ? 39.921 1.399 -34.291 1.00 95.50 149 LEU A O 1
ATOM 1182 N N . ALA A 1 150 ? 38.447 -0.256 -33.927 1.00 94.81 150 ALA A N 1
ATOM 1183 C CA . ALA A 1 150 ? 38.819 -1.027 -35.111 1.00 94.81 150 ALA A CA 1
ATOM 1184 C C . ALA A 1 150 ? 38.517 -0.258 -36.408 1.00 94.81 150 ALA A C 1
ATOM 1186 O O . ALA A 1 150 ? 39.355 -0.210 -37.309 1.00 94.81 150 ALA A O 1
ATOM 1187 N N . TRP A 1 151 ? 37.355 0.401 -36.485 1.00 94.19 151 TRP A N 1
ATOM 1188 C CA . TRP A 1 151 ? 36.990 1.254 -37.616 1.00 94.19 151 TRP A CA 1
ATOM 1189 C C . TRP A 1 151 ? 37.939 2.446 -37.768 1.00 94.19 151 TRP A C 1
ATOM 1191 O O . TRP A 1 151 ? 38.412 2.738 -38.868 1.00 94.19 151 TRP A O 1
ATOM 1201 N N . LEU A 1 152 ? 38.268 3.103 -36.655 1.00 92.75 152 LEU A N 1
ATOM 1202 C CA . LEU A 1 152 ? 39.204 4.219 -36.630 1.00 92.75 152 LEU A CA 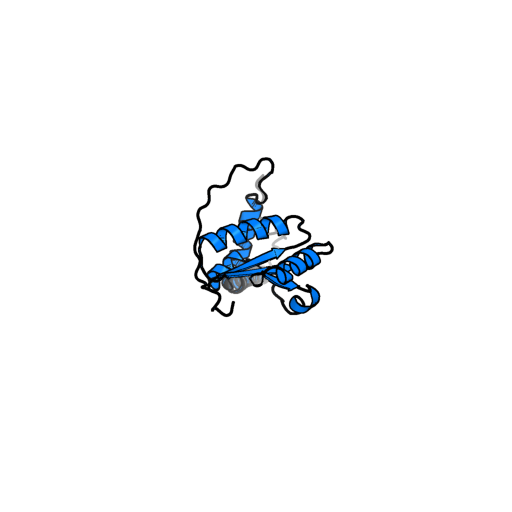1
ATOM 1203 C C . LEU A 1 152 ? 40.601 3.778 -37.091 1.00 92.75 152 LEU A C 1
ATOM 1205 O O . LEU A 1 152 ? 41.157 4.400 -37.994 1.00 92.75 152 LEU A O 1
ATOM 1209 N N . ALA A 1 153 ? 41.124 2.668 -36.566 1.00 92.25 153 ALA A N 1
ATOM 1210 C CA . ALA A 1 153 ? 42.409 2.102 -36.976 1.00 92.25 153 ALA A CA 1
ATOM 1211 C C . ALA A 1 153 ? 42.434 1.726 -38.467 1.00 92.25 153 ALA A C 1
ATOM 1213 O O . ALA A 1 153 ? 43.397 2.041 -39.166 1.00 92.25 153 ALA A O 1
ATOM 1214 N N . PHE A 1 154 ? 41.358 1.124 -38.982 1.00 91.06 154 PHE A N 1
ATOM 1215 C CA . PHE A 1 154 ? 41.214 0.820 -40.406 1.00 91.06 154 PHE A CA 1
ATOM 1216 C C . PHE A 1 154 ? 41.222 2.090 -41.271 1.00 91.06 154 PHE A C 1
ATOM 1218 O O . PHE A 1 154 ? 41.906 2.143 -42.295 1.00 91.06 154 PHE A O 1
ATOM 1225 N N . SER A 1 155 ? 40.498 3.132 -40.851 1.00 85.44 155 SER A N 1
ATOM 1226 C CA . SER A 1 155 ? 40.433 4.405 -41.577 1.00 85.44 155 SER A CA 1
ATOM 1227 C C . SER A 1 155 ? 41.777 5.146 -41.596 1.00 85.44 155 SER A C 1
ATOM 1229 O O . SER A 1 155 ? 42.198 5.616 -42.652 1.00 85.44 155 SER A O 1
ATOM 1231 N N . LEU A 1 156 ? 42.499 5.165 -40.469 1.00 86.56 156 LEU A N 1
ATOM 1232 C CA . LEU A 1 156 ? 43.852 5.718 -40.352 1.00 86.56 156 LEU A CA 1
ATOM 1233 C C . LEU A 1 156 ? 44.868 4.925 -41.176 1.00 86.56 156 LEU A C 1
ATOM 1235 O O . LEU A 1 156 ? 45.699 5.524 -41.851 1.00 86.56 156 LEU A O 1
ATOM 1239 N N . GLY A 1 157 ? 44.783 3.592 -41.174 1.00 87.12 157 GLY A N 1
ATOM 1240 C CA . GLY A 1 157 ? 45.641 2.740 -41.999 1.00 87.12 157 GLY A CA 1
ATOM 1241 C C . GLY A 1 157 ? 45.455 3.013 -43.491 1.00 87.12 157 GLY A C 1
ATOM 1242 O O . GLY A 1 157 ? 46.433 3.150 -44.222 1.00 87.12 157 GLY A O 1
ATOM 1243 N N . ARG A 1 158 ? 44.205 3.187 -43.943 1.00 81.88 158 ARG A N 1
ATOM 1244 C CA . ARG A 1 158 ? 43.926 3.601 -45.326 1.00 81.88 158 ARG A CA 1
ATOM 1245 C C . ARG A 1 158 ? 44.459 4.994 -45.642 1.00 81.88 158 ARG A C 1
ATOM 1247 O O . ARG A 1 158 ? 44.976 5.175 -46.740 1.00 81.88 158 ARG A O 1
ATOM 1254 N N . LEU A 1 159 ? 44.360 5.930 -44.699 1.00 79.50 159 LEU A N 1
ATOM 1255 C CA . LEU A 1 159 ? 44.874 7.289 -44.855 1.00 79.50 159 LEU A CA 1
ATOM 1256 C C . LEU A 1 159 ? 46.406 7.320 -44.950 1.00 79.50 159 LEU A C 1
ATOM 1258 O O . LEU A 1 159 ? 46.932 8.031 -45.792 1.00 79.50 159 LEU A O 1
ATOM 1262 N N . LEU A 1 160 ? 47.117 6.538 -44.132 1.00 81.06 160 LEU A N 1
ATOM 1263 C CA . LEU A 1 160 ? 48.584 6.490 -44.126 1.00 81.06 160 LEU A CA 1
ATOM 1264 C C . LEU A 1 160 ? 49.157 5.750 -45.345 1.00 81.06 160 LEU A C 1
ATOM 1266 O O . LEU A 1 160 ? 50.157 6.192 -45.900 1.00 81.06 160 LEU A O 1
ATOM 1270 N N . LEU A 1 161 ? 48.525 4.653 -45.783 1.00 77.31 161 LEU A N 1
ATOM 1271 C CA . LEU A 1 161 ? 48.994 3.863 -46.932 1.00 77.31 161 LEU A CA 1
ATOM 1272 C C . LEU A 1 161 ? 48.691 4.518 -48.290 1.00 77.31 161 LEU A C 1
ATOM 1274 O O . LEU A 1 161 ? 49.452 4.316 -49.229 1.00 77.31 161 LEU A O 1
ATOM 1278 N N . HIS A 1 162 ? 47.629 5.325 -48.394 1.00 66.31 162 HIS A N 1
ATOM 1279 C CA . HIS A 1 162 ? 47.283 6.076 -49.613 1.00 66.31 162 HIS A CA 1
ATOM 1280 C C . HIS A 1 162 ? 47.560 7.585 -49.490 1.00 66.31 162 HIS A C 1
ATOM 1282 O O . HIS A 1 162 ? 47.045 8.369 -50.281 1.00 66.31 162 HIS A O 1
ATOM 1288 N N . ALA A 1 163 ? 48.394 8.012 -48.532 1.00 58.62 163 ALA A N 1
ATOM 1289 C CA . ALA A 1 163 ? 48.722 9.425 -48.289 1.00 58.62 163 ALA A CA 1
ATOM 1290 C C . ALA A 1 163 ? 49.402 10.141 -49.480 1.00 58.62 163 ALA A C 1
ATOM 1292 O O . ALA A 1 163 ? 49.552 11.360 -49.453 1.00 58.62 163 ALA A O 1
ATOM 1293 N N . GLY A 1 164 ? 49.836 9.394 -50.502 1.00 58.09 164 GLY A N 1
ATOM 1294 C CA . GLY A 1 164 ? 50.501 9.912 -51.702 1.00 58.09 164 GLY A CA 1
ATOM 1295 C C . GLY A 1 164 ? 49.657 9.895 -52.980 1.00 58.09 164 GLY A C 1
ATOM 1296 O O . GLY A 1 164 ? 50.086 10.461 -53.982 1.00 58.09 164 GLY A O 1
ATOM 1297 N N . GLU A 1 165 ? 48.466 9.294 -52.974 1.00 56.72 165 GLU A N 1
ATOM 1298 C CA . GLU A 1 165 ? 47.557 9.335 -54.121 1.00 56.72 165 GLU A CA 1
ATOM 1299 C C . GLU A 1 165 ? 46.413 10.281 -53.775 1.00 56.72 165 GLU A C 1
ATOM 1301 O O . GLU A 1 165 ? 45.768 10.122 -52.743 1.00 56.72 165 GLU A O 1
ATOM 1306 N N . GLY A 1 166 ? 46.195 11.309 -54.599 1.00 54.28 166 GLY A N 1
ATOM 1307 C CA . GLY A 1 166 ? 45.173 12.335 -54.393 1.00 54.28 166 GLY A CA 1
ATOM 1308 C C . GLY A 1 166 ? 43.754 11.763 -54.391 1.00 54.28 166 GLY A C 1
ATOM 1309 O O . GLY A 1 166 ? 43.007 11.920 -55.353 1.00 54.28 166 GLY A O 1
ATOM 1310 N N . VAL A 1 167 ? 43.360 11.110 -53.303 1.00 55.09 167 VAL A N 1
ATOM 1311 C CA . VAL A 1 167 ? 42.006 10.624 -53.080 1.00 55.09 167 VAL A CA 1
ATOM 1312 C C . VAL A 1 167 ? 41.231 11.773 -52.453 1.00 55.09 167 VAL A C 1
ATOM 1314 O O . VAL A 1 167 ? 41.309 12.040 -51.255 1.00 55.09 167 VAL A O 1
ATOM 1317 N N . GLY A 1 168 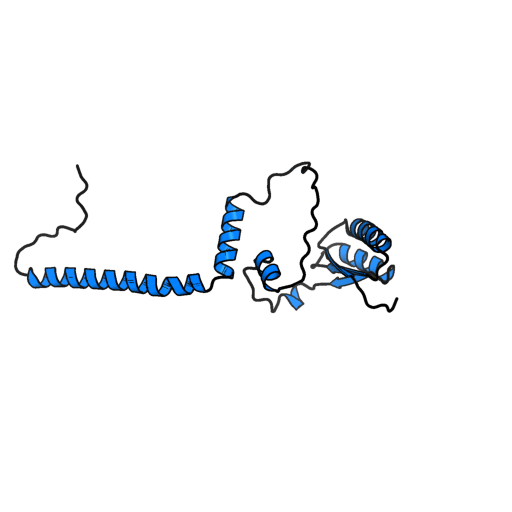? 40.519 12.502 -53.312 1.00 50.72 168 GLY A N 1
ATOM 1318 C CA . GLY A 1 168 ? 39.634 13.586 -52.913 1.00 50.72 168 GLY A CA 1
ATOM 1319 C C . GLY A 1 168 ? 38.660 13.155 -51.816 1.00 50.72 168 GLY A C 1
ATOM 1320 O O . GLY A 1 168 ? 38.169 12.026 -51.802 1.00 50.72 168 GLY A O 1
ATOM 1321 N N . TRP A 1 169 ? 38.380 14.087 -50.907 1.00 53.56 169 TRP A N 1
ATOM 1322 C CA . TRP A 1 169 ? 37.421 13.967 -49.814 1.00 53.56 169 TRP A CA 1
ATOM 1323 C C . TRP A 1 169 ? 36.046 13.496 -50.317 1.00 53.56 169 TRP A C 1
ATOM 1325 O O . TRP A 1 169 ? 35.185 14.299 -50.668 1.00 53.56 169 TRP A O 1
ATOM 1335 N N . ARG A 1 170 ? 35.815 12.183 -50.338 1.00 50.19 170 ARG A N 1
ATOM 1336 C CA . ARG A 1 170 ? 34.478 11.591 -50.407 1.00 50.19 170 ARG A CA 1
ATOM 1337 C C . ARG A 1 170 ? 34.144 11.066 -49.014 1.00 50.19 170 ARG A C 1
ATOM 1339 O O . ARG A 1 170 ? 34.742 10.074 -48.596 1.00 50.19 170 ARG A O 1
ATOM 1346 N N . PRO A 1 171 ? 33.216 11.701 -48.278 1.00 49.53 171 PRO A N 1
ATOM 1347 C CA . PRO A 1 171 ? 32.685 11.101 -47.068 1.00 49.53 171 PRO A CA 1
ATOM 1348 C C . PRO A 1 171 ? 32.032 9.775 -47.456 1.00 49.53 171 PRO A C 1
ATOM 1350 O O . PRO A 1 171 ? 31.267 9.711 -48.416 1.00 49.53 171 PRO A O 1
ATOM 1353 N N . SER A 1 172 ? 32.321 8.723 -46.700 1.00 51.03 172 SER A N 1
ATOM 1354 C CA . SER A 1 172 ? 31.710 7.397 -46.808 1.00 51.03 172 SER A CA 1
ATOM 1355 C C . SER A 1 172 ? 30.250 7.386 -46.330 1.00 51.03 172 SER A C 1
ATOM 1357 O O . SER A 1 172 ? 29.850 6.516 -45.558 1.00 51.03 172 SER A O 1
ATOM 1359 N N . LEU A 1 173 ? 29.457 8.380 -46.727 1.00 45.22 173 LEU A N 1
ATOM 1360 C CA . LEU A 1 173 ? 28.007 8.296 -46.651 1.00 45.22 173 LEU A CA 1
ATOM 1361 C C . LEU A 1 173 ? 27.555 7.418 -47.824 1.00 45.22 173 LEU A C 1
ATOM 1363 O O . LEU A 1 173 ? 28.034 7.632 -48.943 1.00 45.22 173 LEU A O 1
ATOM 1367 N N . PRO A 1 174 ? 26.675 6.422 -47.611 1.00 47.22 174 PRO A N 1
ATOM 1368 C CA . PRO A 1 174 ? 26.074 5.717 -48.728 1.00 47.22 174 PRO A CA 1
ATOM 1369 C C . PRO A 1 174 ? 25.357 6.764 -49.576 1.00 47.22 174 PRO A C 1
ATOM 1371 O O . PRO A 1 174 ? 24.527 7.520 -49.070 1.00 47.22 174 PRO A O 1
ATOM 1374 N N . ALA A 1 175 ? 25.755 6.857 -50.842 1.00 40.50 175 ALA A N 1
ATOM 1375 C CA . ALA A 1 175 ? 25.124 7.726 -51.813 1.00 40.50 175 ALA A CA 1
ATOM 1376 C C . ALA A 1 175 ? 23.610 7.480 -51.771 1.00 40.50 175 ALA A C 1
ATOM 1378 O O . ALA A 1 175 ? 23.151 6.372 -52.055 1.00 40.50 175 ALA A O 1
ATOM 1379 N N . CYS A 1 176 ? 22.850 8.502 -51.371 1.00 40.38 176 CYS A N 1
ATOM 1380 C CA . CYS A 1 176 ? 21.421 8.544 -51.622 1.00 40.38 176 CYS A CA 1
ATOM 1381 C C . CYS A 1 176 ? 21.213 8.314 -53.119 1.00 40.38 176 CYS A C 1
ATOM 1383 O O . CYS A 1 176 ? 21.729 9.069 -53.944 1.00 40.38 176 CYS A O 1
ATOM 1385 N N . PHE A 1 177 ? 20.482 7.247 -53.429 1.00 39.03 177 PHE A N 1
ATOM 1386 C CA . PHE A 1 177 ? 19.868 7.013 -54.724 1.00 39.03 177 PHE A CA 1
ATOM 1387 C C . PHE A 1 177 ? 19.062 8.256 -55.129 1.00 39.03 177 PHE A C 1
ATOM 1389 O O . PHE A 1 177 ? 18.144 8.656 -54.410 1.00 39.03 177 PHE A O 1
ATOM 1396 N N . CYS A 1 178 ? 19.430 8.840 -56.266 1.00 34.81 178 CYS A N 1
ATOM 1397 C CA . CYS A 1 178 ? 18.540 9.568 -57.162 1.00 34.81 178 CYS A CA 1
ATOM 1398 C C . CYS A 1 178 ? 18.429 8.716 -58.428 1.00 34.81 178 CYS A C 1
ATOM 1400 O O . CYS A 1 178 ? 19.483 8.163 -58.828 1.00 34.81 178 CYS A O 1
#

Sequence (178 aa):
MTGKVRYTIVIPVYNEAVVHETYRRLTKVMQSIGEPYELLFVNDGSQDWTGKIIESLAAADGCVRKLDFSLCDVMRDIREKNRYVRGLVSWAGFQQAAVEYVREERFAGETKYPFKKMLRLAADGIASFSCKSLRLALPFGLLVSSAGLAWLAFSLGRLLLHAGEGVGWRPSLPACFC

Mean predicted aligned error: 15.28 Å

Secondary structure (DSSP, 8-state):
--S--SEEEEEEESS-TTHHHHHHHHHHHHHHHTS-EEEEEEE----STHHHHHHHHHHH-TTEEEEE--HHHHTTS-------HHHHHHHTT--------PPPPPSS---SS-HHHHHHHHHHHHHHH-HHHHHHHHHHHHHHHHHHHHHHHHHHHHHHHTTTS-------------

Solvent-accessible surface area (backbone atoms only — not comparable to full-atom values): 11302 Å² total; per-residue (Å²): 137,94,67,81,68,76,41,78,47,78,42,81,43,61,71,51,94,52,57,68,59,53,50,54,54,50,51,55,52,45,62,73,70,70,62,53,54,36,41,38,38,33,34,66,62,48,87,56,67,46,63,60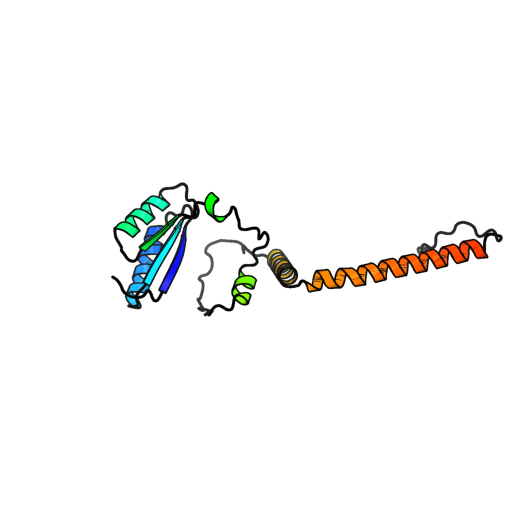,54,49,50,54,46,32,74,76,33,90,49,37,43,77,41,78,41,60,64,77,75,63,57,77,76,66,85,77,86,79,78,55,57,73,60,51,54,66,67,70,67,64,94,80,80,88,80,90,75,91,76,78,80,74,95,75,80,81,77,94,71,48,71,72,56,52,54,49,52,51,52,52,50,51,56,75,76,31,75,59,65,64,63,52,49,54,61,53,51,51,51,55,53,51,53,51,52,52,51,50,52,53,52,50,50,52,48,66,76,44,68,85,55,93,73,71,95,67,76,90,62,80,78,77,86,126

Radius of gyration: 31.28 Å; Cα contacts (8 Å, |Δi|>4): 111; chains: 1; bounding box: 72×34×85 Å

Nearest PDB structures (foldseek):
  5ekp-assembly1_A  TM=7.573E-01  e=1.110E-05  Synechocystis sp. PCC 6803 substr. Kazusa
  5ekp-assembly1_B  TM=7.696E-01  e=1.764E-05  Synechocystis sp. PCC 6803 substr. Kazusa
  5eke-assembly1_A  TM=7.072E-01  e=1.764E-05  Synechocystis sp. PCC 6803 substr. Kazusa
  5ekp-assembly1_D  TM=7.013E-01  e=3.900E-05  Synechocystis sp. PCC 6803 substr. Kazusa
  8rz3-assembly2_B  TM=6.490E-01  e=7.316E-02  Variovorax paradoxus

InterPro domains:
  IPR001173 Glycosyltransferase 2-like [PF00535] (8-66)
  IPR029044 Nucleotide-diphospho-sugar transferases [G3DSA:3.90.550.10] (2-102)
  IPR029044 Nucleotide-diphospho-sugar transferases [SSF53448] (5-65)
  IPR050256 Glycosyltransferase 2 [PTHR48090] (6-67)